Protein AF-A0A0C9ZFB6-F1 (afdb_monomer_lite)

pLDDT: mean 86.96, std 8.24, range [58.97, 97.69]

Sequence (208 aa):
MEKEIDHLQKKQSKKQQLKARTQWATKGETISKYWSKINEKKSPRDIIHRLKIPGTNNFTSKSEQMAEIAKTYHDKIQSVDDALYDEQTQKQVRIEALNEIPESQKLDATPNQMEETLEEKHVLSALMSSKSGSATGIDGLPYELWKHLHTKYKEACEGEKPAFNIIKMLTNVMNGIQLHGVEKDSDFALGWMCPLYKKKDCLLIENY

Foldseek 3Di:
DVVVVVVVVVVVVVVVVVVLVVCCVVPVVPPDPNVCVVPDDDDDDPDLQWAQDPPDNDIDRDPVVVVVSLVVVVVCVVCPCVVPDDPVRVVVVVVVVVVPDDPVRDDPDDPCPVVDQDDLVNLVVCLVPDDAPDQDFPVRDGSVVLVVLCVQQVVCVVVVHDHDHSSVVVSVVVRCCSVPNDDPPDCPPPDDDDQDQDDDDSRYSVRD

Radius of gyration: 25.35 Å; chains: 1; bounding box: 53×65×55 Å

Structure (mmCIF, N/CA/C/O backbone):
data_AF-A0A0C9ZFB6-F1
#
_entry.id   AF-A0A0C9ZFB6-F1
#
loop_
_atom_site.group_PDB
_atom_site.id
_atom_site.type_symbol
_atom_site.label_atom_id
_atom_site.label_alt_id
_atom_site.label_comp_id
_atom_site.label_asym_id
_atom_site.label_entity_id
_atom_site.label_seq_id
_atom_site.pdbx_PDB_ins_code
_atom_site.Cartn_x
_atom_site.Cartn_y
_atom_site.Cartn_z
_atom_site.occupancy
_atom_site.B_iso_or_equiv
_atom_site.auth_seq_id
_atom_site.auth_comp_id
_atom_site.auth_asym_id
_atom_site.auth_atom_id
_atom_site.pdbx_PDB_model_num
ATOM 1 N N . MET A 1 1 ? -24.962 32.135 -16.294 1.00 59.88 1 MET A N 1
ATOM 2 C CA . MET A 1 1 ? -23.960 31.078 -16.041 1.00 59.88 1 MET A CA 1
ATOM 3 C C . MET A 1 1 ? -22.604 31.639 -15.612 1.00 59.88 1 MET A C 1
ATOM 5 O O . MET A 1 1 ? -22.242 31.406 -14.470 1.00 59.88 1 MET A O 1
ATOM 9 N N . GLU A 1 2 ? -21.882 32.435 -16.410 1.00 70.25 2 GLU A N 1
ATOM 10 C CA . GLU A 1 2 ? -20.530 32.920 -16.025 1.00 70.25 2 GLU A CA 1
ATOM 11 C C . GLU A 1 2 ? -20.482 33.755 -14.731 1.00 70.25 2 GLU A C 1
ATOM 13 O O . GLU A 1 2 ? -19.635 33.521 -13.874 1.00 70.25 2 GLU A O 1
ATOM 18 N N . LYS A 1 3 ? -21.434 34.677 -14.530 1.00 80.56 3 LYS A N 1
ATOM 19 C CA . LYS A 1 3 ? -21.510 35.501 -13.303 1.00 80.56 3 LYS A CA 1
ATOM 20 C C . LYS A 1 3 ? -21.769 34.681 -12.033 1.00 80.56 3 LYS A C 1
ATOM 22 O O . LYS A 1 3 ? -21.343 35.060 -10.947 1.00 80.56 3 LYS A O 1
ATOM 27 N N . GLU A 1 4 ? -22.477 33.566 -12.170 1.00 80.12 4 GLU A N 1
ATOM 28 C CA . GLU A 1 4 ? -22.815 32.676 -11.059 1.00 80.12 4 GLU A CA 1
ATOM 29 C C . GLU A 1 4 ? -21.625 31.779 -10.695 1.00 80.12 4 GLU A C 1
ATOM 31 O O . GLU A 1 4 ? -21.310 31.613 -9.517 1.00 80.12 4 GLU A O 1
ATOM 36 N N . ILE A 1 5 ? -20.885 31.312 -11.706 1.00 81.25 5 ILE A N 1
ATOM 37 C CA . ILE A 1 5 ? -19.613 30.599 -11.534 1.00 81.25 5 ILE A CA 1
ATOM 38 C C . ILE A 1 5 ? -18.581 31.499 -10.837 1.00 81.25 5 ILE A C 1
ATOM 40 O O . ILE A 1 5 ? -17.983 31.079 -9.845 1.00 81.25 5 ILE A O 1
ATOM 44 N N . ASP A 1 6 ? -18.425 32.750 -11.279 1.00 88.38 6 ASP A N 1
ATOM 45 C CA . ASP A 1 6 ? -17.493 33.709 -10.665 1.00 88.38 6 ASP A CA 1
ATOM 46 C C . ASP A 1 6 ? -17.872 34.022 -9.202 1.00 88.38 6 ASP A C 1
ATOM 48 O O . ASP A 1 6 ? -17.023 34.070 -8.304 1.00 88.38 6 ASP A O 1
ATOM 52 N N . HIS A 1 7 ? -19.171 34.150 -8.913 1.00 87.38 7 HIS A N 1
ATOM 53 C CA . HIS A 1 7 ? -19.653 34.332 -7.544 1.00 87.38 7 HIS A CA 1
ATOM 54 C C . HIS A 1 7 ? -19.330 33.125 -6.643 1.00 87.38 7 HIS A C 1
ATOM 56 O O . HIS A 1 7 ? -18.831 33.297 -5.522 1.00 87.38 7 HIS A O 1
ATOM 62 N N . LEU A 1 8 ? -19.563 31.902 -7.130 1.00 87.25 8 LEU A N 1
ATOM 63 C CA . LEU A 1 8 ? -19.252 30.672 -6.398 1.00 87.25 8 LEU A CA 1
ATOM 64 C C . LEU A 1 8 ? -17.744 30.514 -6.163 1.00 87.25 8 LEU A C 1
ATOM 66 O O . LEU A 1 8 ? -17.339 30.173 -5.046 1.00 87.25 8 LEU A O 1
ATOM 70 N N . GLN A 1 9 ? -16.909 30.836 -7.152 1.00 85.81 9 GLN A N 1
ATOM 71 C CA . GLN A 1 9 ? -15.449 30.816 -7.021 1.00 85.81 9 GLN A CA 1
ATOM 72 C C . GLN A 1 9 ? -14.956 31.819 -5.971 1.00 85.81 9 GLN A C 1
ATOM 74 O O . GLN A 1 9 ? -14.173 31.458 -5.086 1.00 85.81 9 GLN A O 1
ATOM 79 N N . LYS A 1 10 ? -15.474 33.054 -5.976 1.00 89.19 10 LYS A N 1
ATOM 80 C CA . LYS A 1 10 ? -15.159 34.064 -4.948 1.00 89.19 10 LYS A CA 1
ATOM 81 C C . LYS A 1 10 ? -15.566 33.604 -3.548 1.00 89.19 10 LYS A C 1
ATOM 83 O O . LYS A 1 10 ? -14.806 33.788 -2.592 1.00 89.19 10 LYS A O 1
ATOM 88 N N . LYS A 1 11 ? -16.738 32.976 -3.408 1.00 90.44 11 LYS A N 1
ATOM 89 C CA . LYS A 1 11 ? -17.216 32.429 -2.127 1.00 90.44 11 LYS A CA 1
ATOM 90 C C . LYS A 1 11 ? -16.327 31.284 -1.630 1.00 90.44 11 LYS A C 1
ATOM 92 O O . LYS A 1 11 ? -15.965 31.263 -0.452 1.00 90.44 11 LYS A O 1
ATOM 97 N N . GLN A 1 12 ? -15.937 30.363 -2.512 1.00 86.50 12 GLN A N 1
ATOM 98 C CA . GLN A 1 12 ? -15.013 29.276 -2.177 1.00 86.50 12 GLN A CA 1
ATOM 99 C C . GLN A 1 12 ? -13.632 29.805 -1.773 1.00 86.50 12 GLN A C 1
ATOM 101 O O . GLN A 1 12 ? -13.114 29.388 -0.737 1.00 86.50 12 GLN A O 1
ATOM 106 N N . SER A 1 13 ? -13.081 30.766 -2.519 1.00 84.12 13 SER A N 1
ATOM 107 C CA . SER A 1 13 ? -11.803 31.416 -2.205 1.00 84.12 13 SER A CA 1
ATOM 108 C C . SER A 1 13 ? -11.816 32.047 -0.809 1.00 84.12 13 SER A C 1
ATOM 110 O O . SER A 1 13 ? -10.965 31.728 0.022 1.00 84.12 13 SER A O 1
ATOM 112 N N . LYS A 1 14 ? -12.846 32.842 -0.477 1.00 90.12 14 LYS A N 1
ATOM 113 C CA . LYS A 1 14 ? -12.994 33.432 0.868 1.00 90.12 14 LYS A CA 1
ATOM 114 C C . LYS A 1 14 ? -13.050 32.369 1.968 1.00 90.12 14 LYS A C 1
ATOM 116 O O . LYS A 1 14 ? -12.403 32.519 3.004 1.00 90.12 14 LYS A O 1
ATOM 121 N N . LYS A 1 15 ? -13.781 31.270 1.743 1.00 90.38 15 LYS A N 1
ATOM 122 C CA . LYS A 1 15 ? -13.864 30.150 2.696 1.00 90.38 15 LYS A CA 1
ATOM 123 C C . LYS A 1 15 ? -12.508 29.460 2.884 1.00 90.38 15 LYS A C 1
ATOM 125 O O . LYS A 1 15 ? -12.151 29.124 4.012 1.00 90.38 15 LYS A O 1
ATOM 130 N N . GLN A 1 16 ? -11.748 29.266 1.807 1.00 85.69 16 GLN A N 1
ATOM 131 C CA . GLN A 1 16 ? -10.402 28.689 1.861 1.00 85.69 16 GLN A CA 1
ATOM 132 C C . GLN A 1 16 ? -9.425 29.604 2.607 1.00 85.69 16 GLN A C 1
ATOM 134 O O . GLN A 1 16 ? -8.699 29.126 3.475 1.00 85.69 16 GLN A O 1
ATOM 139 N N . GLN A 1 17 ? -9.458 30.912 2.337 1.00 88.56 17 GLN A N 1
ATOM 140 C CA . GLN A 1 17 ? -8.630 31.902 3.031 1.00 88.56 17 GLN A CA 1
ATOM 141 C C . GLN A 1 17 ? -8.931 31.949 4.530 1.00 88.56 17 GLN A C 1
ATOM 143 O O . GLN A 1 17 ? -8.005 31.930 5.339 1.00 88.56 17 GLN A O 1
ATOM 148 N N . LEU A 1 18 ? -10.213 31.961 4.913 1.00 91.81 18 LEU A N 1
ATOM 149 C CA . LEU A 1 18 ? -10.605 31.933 6.322 1.00 91.81 18 LEU A CA 1
ATOM 150 C C . LEU A 1 18 ? -10.100 30.656 7.003 1.00 91.81 18 LEU A C 1
ATOM 152 O O . LEU A 1 18 ? -9.461 30.733 8.047 1.00 91.81 18 LEU A O 1
ATOM 156 N N . LYS A 1 19 ? -10.303 29.493 6.371 1.00 88.62 19 LYS A N 1
ATOM 157 C CA . LYS A 1 19 ? -9.814 28.207 6.883 1.00 88.62 19 LYS A CA 1
ATOM 158 C C . LYS A 1 19 ? -8.292 28.197 7.046 1.00 88.62 19 LYS A C 1
ATOM 160 O O . LYS A 1 19 ? -7.809 27.714 8.065 1.00 88.62 19 LYS A O 1
ATOM 165 N N . ALA A 1 20 ? -7.548 28.733 6.078 1.00 85.62 20 ALA A N 1
ATOM 166 C CA . ALA A 1 20 ? -6.092 28.833 6.148 1.00 85.62 20 ALA A CA 1
ATOM 167 C C . ALA A 1 20 ? -5.642 29.753 7.293 1.00 85.62 20 ALA A C 1
ATOM 169 O O . ALA A 1 20 ? -4.763 29.377 8.063 1.00 85.62 20 ALA A O 1
ATOM 170 N N . ARG A 1 21 ? -6.289 30.913 7.474 1.00 89.06 21 ARG A N 1
ATOM 171 C CA . ARG A 1 21 ? -6.008 31.821 8.601 1.00 89.06 21 ARG A CA 1
ATOM 172 C C . ARG A 1 21 ? -6.266 31.158 9.947 1.00 89.06 21 ARG A C 1
ATOM 174 O O . ARG A 1 21 ? -5.413 31.234 10.823 1.00 89.06 21 ARG A O 1
ATOM 181 N N . THR A 1 22 ? -7.397 30.470 10.100 1.00 88.94 22 THR A N 1
ATOM 182 C CA . THR A 1 22 ? -7.699 29.725 11.328 1.00 88.94 22 THR A CA 1
ATOM 183 C C . THR A 1 22 ? -6.663 28.628 11.567 1.00 88.94 22 THR A C 1
ATOM 185 O O . THR A 1 22 ? -6.132 28.523 12.664 1.00 88.94 22 THR A O 1
ATOM 188 N N . GLN A 1 23 ? -6.309 27.845 10.542 1.00 86.75 23 GLN A N 1
ATOM 189 C CA . GLN A 1 23 ? -5.286 26.803 10.678 1.00 86.75 23 GLN A CA 1
ATOM 190 C C . GLN A 1 23 ? -3.907 27.373 11.023 1.00 86.75 23 GLN A C 1
ATOM 192 O O . GLN A 1 23 ? -3.211 26.774 11.837 1.00 86.75 23 GLN A O 1
ATOM 197 N N . TRP A 1 24 ? -3.534 28.526 10.465 1.00 86.94 24 TRP A N 1
ATOM 198 C CA . TRP A 1 24 ? -2.310 29.234 10.833 1.00 86.94 24 TRP A CA 1
ATOM 199 C C . TRP A 1 24 ? -2.336 29.703 12.285 1.00 86.94 24 TRP A C 1
ATOM 201 O O . TRP A 1 24 ? -1.422 29.382 13.030 1.00 86.94 24 TRP A O 1
ATOM 211 N N . ALA A 1 25 ? -3.406 30.367 12.719 1.00 89.06 25 ALA A N 1
ATOM 212 C CA . ALA A 1 25 ? -3.528 30.829 14.099 1.00 89.06 25 ALA A CA 1
ATOM 213 C C . ALA A 1 25 ? -3.481 29.673 15.115 1.00 89.06 25 ALA A C 1
ATOM 215 O O . ALA A 1 25 ? -2.906 29.816 16.184 1.00 89.06 25 ALA A O 1
ATOM 216 N N . THR A 1 26 ? -4.067 28.517 14.787 1.00 87.88 26 THR A N 1
ATOM 217 C CA . THR A 1 26 ? -4.110 27.372 15.710 1.00 87.88 26 THR A CA 1
ATOM 218 C C . THR A 1 26 ? -2.862 26.486 15.645 1.00 87.88 26 THR A C 1
ATOM 220 O O . THR A 1 26 ? -2.519 25.853 16.636 1.00 87.88 26 THR A O 1
ATOM 223 N N . LYS A 1 27 ? -2.225 26.347 14.474 1.00 87.06 27 LYS A N 1
ATOM 224 C CA . LYS A 1 27 ? -1.203 25.308 14.215 1.00 87.06 27 LYS A CA 1
ATOM 225 C C . LYS A 1 27 ? 0.075 25.827 13.548 1.00 87.06 27 LYS A C 1
ATOM 227 O O . LYS A 1 27 ? 0.939 25.019 13.214 1.00 87.06 27 LYS A O 1
ATOM 232 N N . GLY A 1 28 ? 0.172 27.132 13.300 1.00 84.25 28 GLY A N 1
ATOM 233 C CA . GLY A 1 28 ? 1.279 27.781 12.590 1.00 84.25 28 GLY A CA 1
ATOM 234 C C . GLY A 1 28 ? 2.527 28.024 13.440 1.00 84.25 28 GLY A C 1
ATOM 235 O O . GLY A 1 28 ? 3.580 28.292 12.881 1.00 84.25 28 GLY A O 1
ATOM 236 N N . GLU A 1 29 ? 2.441 27.883 14.762 1.00 85.9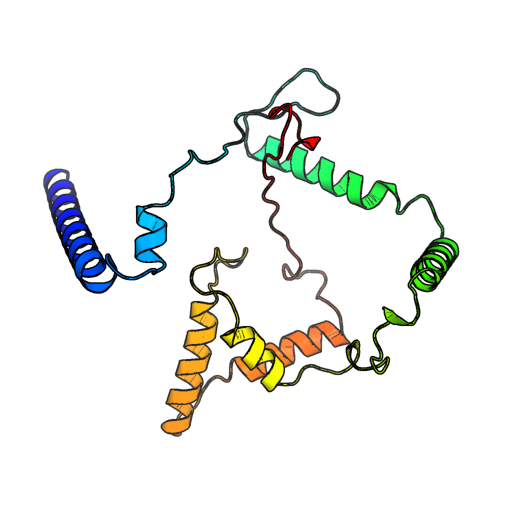4 29 GLU A N 1
ATOM 237 C CA . GLU A 1 29 ? 3.594 28.015 15.674 1.00 85.94 29 GLU A CA 1
ATOM 238 C C . GLU A 1 29 ? 3.977 26.684 16.338 1.00 85.94 29 GLU A C 1
ATOM 240 O O . GLU A 1 29 ? 4.934 26.601 17.100 1.00 85.94 29 GLU A O 1
ATOM 245 N N . THR A 1 30 ? 3.250 25.609 16.030 1.00 83.38 30 THR A N 1
ATOM 246 C CA . THR A 1 30 ? 3.535 24.261 16.528 1.00 83.38 30 THR A CA 1
ATOM 247 C C . THR A 1 30 ? 4.041 23.397 15.385 1.00 83.38 30 THR A C 1
ATOM 249 O O . THR A 1 30 ? 3.479 23.444 14.287 1.00 83.38 30 THR A O 1
ATOM 252 N N . ILE A 1 31 ? 5.043 22.550 15.652 1.00 84.12 31 ILE A N 1
ATOM 253 C CA . ILE A 1 31 ? 5.523 21.521 14.717 1.00 84.12 31 ILE A CA 1
ATOM 254 C C . ILE A 1 31 ? 4.384 20.524 14.464 1.00 84.12 31 ILE A C 1
ATOM 256 O O . ILE A 1 31 ? 4.212 19.518 15.145 1.00 84.12 31 ILE A O 1
ATOM 260 N N . SER A 1 32 ? 3.545 20.857 13.493 1.00 84.75 32 SER A N 1
ATOM 261 C CA . SER A 1 32 ? 2.339 20.131 13.127 1.00 84.75 32 SER A CA 1
ATOM 262 C C . SER A 1 32 ? 2.392 19.768 11.647 1.00 84.75 32 SER A C 1
ATOM 264 O O . SER A 1 32 ? 3.071 20.423 10.858 1.00 84.75 32 SER A O 1
ATOM 266 N N . LYS A 1 33 ? 1.592 18.779 11.222 1.00 79.00 33 LYS A N 1
ATOM 267 C CA . LYS A 1 33 ? 1.448 18.421 9.794 1.00 79.00 33 LYS A CA 1
ATOM 268 C C . LYS A 1 33 ? 1.111 19.635 8.914 1.00 79.00 33 LYS A C 1
ATOM 270 O O . LYS A 1 33 ? 1.464 19.654 7.741 1.00 79.00 33 LYS A O 1
ATOM 275 N N . TYR A 1 34 ? 0.406 20.627 9.464 1.00 83.00 34 TYR A N 1
ATOM 276 C CA . TYR A 1 34 ? 0.090 21.873 8.768 1.00 83.00 34 TYR A CA 1
ATOM 277 C C . TYR A 1 34 ? 1.335 22.751 8.584 1.00 83.00 34 TYR A C 1
ATOM 279 O O . TYR A 1 34 ? 1.624 23.149 7.459 1.00 83.00 34 TYR A O 1
ATOM 287 N N . TRP A 1 35 ? 2.095 22.981 9.658 1.00 87.56 35 TRP A N 1
ATOM 288 C CA . TRP A 1 35 ? 3.344 23.743 9.623 1.00 87.56 35 TRP A CA 1
ATOM 289 C C . TRP A 1 35 ? 4.369 23.124 8.667 1.00 87.56 35 TRP A C 1
ATOM 291 O O . TRP A 1 35 ? 4.888 23.811 7.789 1.00 87.56 35 TRP A O 1
ATOM 301 N N . SER A 1 36 ? 4.584 21.804 8.758 1.00 84.62 36 SER A N 1
ATOM 302 C CA . SER A 1 36 ? 5.494 21.085 7.860 1.00 84.62 36 SER A CA 1
ATOM 303 C C . SER A 1 36 ? 5.090 21.251 6.396 1.00 84.62 36 SER A C 1
ATOM 305 O O . SER A 1 36 ? 5.934 21.597 5.586 1.00 84.62 36 SER A O 1
ATOM 307 N N . LYS A 1 37 ? 3.800 21.105 6.057 1.00 82.94 37 LYS A N 1
ATOM 308 C CA . LYS A 1 37 ? 3.307 21.262 4.675 1.00 82.94 37 LYS A CA 1
ATOM 309 C C . LYS A 1 37 ? 3.469 22.671 4.100 1.00 82.94 37 LYS A C 1
ATOM 311 O O . LYS A 1 37 ? 3.518 22.815 2.881 1.00 82.94 37 LYS A O 1
ATOM 316 N N . ILE A 1 38 ? 3.462 23.708 4.938 1.00 86.38 38 ILE A N 1
ATOM 317 C CA . ILE A 1 38 ? 3.671 25.091 4.482 1.00 86.38 38 ILE A CA 1
ATOM 318 C C . ILE A 1 38 ? 5.139 25.334 4.148 1.00 86.38 38 ILE A C 1
ATOM 320 O O . ILE A 1 38 ? 5.429 25.996 3.155 1.00 86.38 38 ILE A O 1
ATOM 324 N N . ASN A 1 39 ? 6.038 24.782 4.960 1.00 86.19 39 ASN A N 1
ATOM 325 C CA . ASN A 1 39 ? 7.479 24.965 4.807 1.00 86.19 39 ASN A CA 1
ATOM 326 C C . ASN A 1 39 ? 8.128 23.923 3.884 1.00 86.19 39 ASN A C 1
ATOM 328 O O . ASN A 1 39 ? 9.280 24.079 3.486 1.00 86.19 39 ASN A O 1
ATOM 332 N N . GLU A 1 40 ? 7.404 22.862 3.532 1.00 85.62 40 GLU A N 1
ATOM 333 C CA . GLU A 1 40 ? 7.850 21.839 2.595 1.00 85.62 40 GLU A CA 1
ATOM 334 C C . GLU A 1 40 ? 8.059 22.450 1.201 1.00 85.62 40 GLU A C 1
ATOM 336 O O . GLU A 1 40 ? 7.148 23.025 0.594 1.00 85.62 40 GLU A O 1
ATOM 341 N N . LYS A 1 41 ? 9.283 22.323 0.675 1.00 85.50 41 LYS A N 1
ATOM 342 C CA . LYS A 1 41 ? 9.610 22.752 -0.685 1.00 85.50 41 LYS A CA 1
ATOM 343 C C . LYS A 1 41 ? 8.760 21.944 -1.664 1.00 85.50 41 LYS A C 1
ATOM 345 O O . LYS A 1 41 ? 8.928 20.737 -1.788 1.00 85.50 41 LYS A O 1
ATOM 350 N N . LYS A 1 42 ? 7.874 22.619 -2.394 1.00 78.75 42 LYS A N 1
ATOM 351 C CA . LYS A 1 42 ? 7.071 21.985 -3.445 1.00 78.75 42 LYS A CA 1
ATOM 352 C C . LYS A 1 42 ? 7.958 21.722 -4.657 1.00 78.75 42 LYS A C 1
ATOM 354 O O . LYS A 1 42 ? 8.206 22.634 -5.445 1.00 78.75 42 LYS A O 1
ATOM 359 N N . SER A 1 43 ? 8.460 20.500 -4.794 1.00 72.25 43 SER A N 1
ATOM 360 C CA . SER A 1 43 ? 9.016 20.044 -6.065 1.00 72.25 43 SER A CA 1
ATOM 361 C C . SER A 1 43 ? 7.882 19.865 -7.085 1.00 72.25 43 SER A C 1
ATOM 363 O O . SER A 1 43 ? 6.757 19.512 -6.706 1.00 72.25 43 SER A O 1
ATOM 365 N N . PRO A 1 44 ? 8.130 20.141 -8.378 1.00 75.81 44 PRO A N 1
ATOM 366 C CA . PRO A 1 44 ? 7.216 19.705 -9.425 1.00 75.81 44 PRO A CA 1
ATOM 367 C C . PRO A 1 44 ? 7.015 18.188 -9.319 1.00 75.81 44 PRO A C 1
ATOM 369 O O . PRO A 1 44 ? 7.902 17.470 -8.863 1.00 75.81 44 PRO A O 1
ATOM 372 N N . ARG A 1 45 ? 5.827 17.708 -9.700 1.00 69.62 45 ARG A N 1
ATOM 373 C CA . ARG A 1 45 ? 5.579 16.264 -9.751 1.00 69.62 45 ARG A CA 1
ATOM 374 C C . ARG A 1 45 ? 6.529 15.644 -10.770 1.00 69.62 45 ARG A C 1
ATOM 376 O O . ARG A 1 45 ? 6.658 16.182 -11.868 1.00 69.62 45 ARG A O 1
ATOM 383 N N . ASP A 1 46 ? 7.125 14.512 -10.418 1.00 73.31 46 ASP A N 1
ATOM 384 C CA . ASP A 1 46 ? 7.906 13.716 -11.358 1.00 73.31 46 ASP A CA 1
ATOM 385 C C . ASP A 1 46 ? 6.942 13.080 -12.363 1.00 73.31 46 ASP A C 1
ATOM 387 O O . ASP A 1 46 ? 6.226 12.127 -12.058 1.00 73.31 46 ASP A O 1
ATOM 391 N N . ILE A 1 47 ? 6.850 13.681 -13.549 1.00 81.81 47 ILE A N 1
ATOM 392 C CA . ILE A 1 47 ? 6.005 13.199 -14.642 1.00 81.81 47 ILE A CA 1
ATOM 393 C C . ILE A 1 47 ? 6.898 12.463 -15.635 1.00 81.81 47 ILE A C 1
ATOM 395 O O . ILE A 1 47 ? 7.897 13.000 -16.113 1.00 81.81 47 ILE A O 1
ATOM 399 N N . ILE A 1 48 ? 6.504 11.242 -15.990 1.00 87.44 48 ILE A N 1
ATOM 400 C CA . ILE A 1 48 ? 7.132 10.500 -17.083 1.00 87.44 48 ILE A CA 1
ATOM 401 C C . ILE A 1 48 ? 6.611 11.080 -18.397 1.00 87.44 48 ILE A C 1
ATOM 403 O O . ILE A 1 48 ? 5.465 10.856 -18.779 1.00 87.44 48 ILE A O 1
ATOM 407 N N . HIS A 1 49 ? 7.435 11.878 -19.074 1.00 89.50 49 HIS A N 1
ATOM 408 C CA . HIS A 1 49 ? 7.028 12.535 -20.319 1.00 89.50 49 HIS A CA 1
ATOM 409 C C . HIS A 1 49 ? 6.938 11.567 -21.501 1.00 89.50 49 HIS A C 1
ATOM 411 O O . HIS A 1 49 ? 6.070 11.715 -22.362 1.00 89.50 49 HIS A O 1
ATOM 417 N N . ARG A 1 50 ? 7.869 10.615 -21.572 1.00 93.06 50 ARG A N 1
ATOM 418 C CA . ARG A 1 50 ? 7.914 9.561 -22.585 1.00 93.06 50 ARG A CA 1
ATOM 419 C C . ARG A 1 50 ? 8.837 8.439 -22.119 1.00 93.06 50 ARG A C 1
ATOM 421 O O . ARG A 1 50 ? 9.797 8.712 -21.404 1.00 93.06 50 ARG A O 1
ATOM 428 N N . LEU A 1 51 ? 8.606 7.228 -22.607 1.00 94.06 51 LEU A N 1
ATOM 429 C CA . LEU A 1 51 ? 9.496 6.083 -22.417 1.00 94.06 51 LEU A CA 1
ATOM 430 C C . LEU A 1 51 ? 10.016 5.572 -23.758 1.00 94.06 51 LEU A C 1
ATOM 432 O O . LEU A 1 51 ? 9.329 5.652 -24.780 1.00 94.06 51 LEU A O 1
ATOM 436 N N . LYS A 1 52 ? 11.235 5.035 -23.754 1.00 95.44 52 LYS A N 1
ATOM 437 C CA . LYS A 1 52 ? 11.802 4.282 -24.872 1.00 95.44 52 LYS A CA 1
ATOM 438 C C . LYS A 1 52 ? 11.071 2.948 -24.992 1.00 95.44 52 LYS A C 1
ATOM 440 O O . LYS A 1 52 ? 10.903 2.240 -24.002 1.00 95.44 52 LYS A O 1
ATOM 445 N N . ILE A 1 53 ? 10.668 2.596 -26.207 1.00 93.50 53 ILE A N 1
AT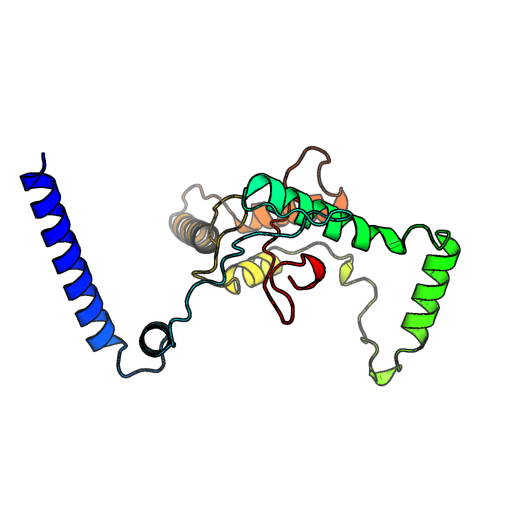OM 446 C CA . ILE A 1 53 ? 10.057 1.296 -26.486 1.00 93.50 53 ILE A CA 1
ATOM 447 C C . ILE A 1 53 ? 11.180 0.243 -26.501 1.00 93.50 53 ILE A C 1
ATOM 449 O O . ILE A 1 53 ? 12.099 0.371 -27.323 1.00 93.50 53 ILE A O 1
ATOM 453 N N . PRO A 1 54 ? 11.134 -0.784 -25.627 1.00 90.88 54 PRO A N 1
ATOM 454 C CA . PRO A 1 54 ? 12.168 -1.814 -25.559 1.00 90.88 54 PRO A CA 1
ATOM 455 C C . PRO A 1 54 ? 12.454 -2.448 -26.928 1.00 90.88 54 PRO A C 1
ATOM 457 O O . PRO A 1 54 ? 11.539 -2.716 -27.702 1.00 90.88 54 PRO A O 1
ATOM 460 N N . GLY A 1 55 ? 13.733 -2.664 -27.249 1.00 88.12 55 GLY A N 1
ATOM 461 C CA . GLY A 1 55 ? 14.156 -3.258 -28.527 1.00 88.12 55 GLY A CA 1
ATOM 462 C C . GLY A 1 55 ? 14.102 -2.325 -29.745 1.00 88.12 55 GLY A C 1
ATOM 463 O O . GLY A 1 55 ? 14.454 -2.746 -30.844 1.00 88.12 55 GLY A O 1
ATOM 464 N N . THR A 1 56 ? 13.714 -1.057 -29.580 1.00 90.94 56 THR A N 1
ATOM 465 C CA . THR A 1 56 ? 13.688 -0.067 -30.671 1.00 90.94 56 THR A CA 1
ATOM 466 C C . THR A 1 56 ? 14.374 1.240 -30.261 1.00 90.94 56 THR A C 1
ATOM 468 O O . THR A 1 56 ? 14.657 1.462 -29.086 1.00 90.94 56 THR A O 1
ATOM 471 N N . ASN A 1 57 ? 14.614 2.140 -31.218 1.00 91.62 57 ASN A N 1
ATOM 472 C CA . ASN A 1 57 ? 15.027 3.525 -30.942 1.00 91.62 57 ASN A CA 1
ATOM 473 C C . ASN A 1 57 ? 13.846 4.510 -30.882 1.00 91.62 57 ASN A C 1
ATOM 475 O O . ASN A 1 57 ? 14.0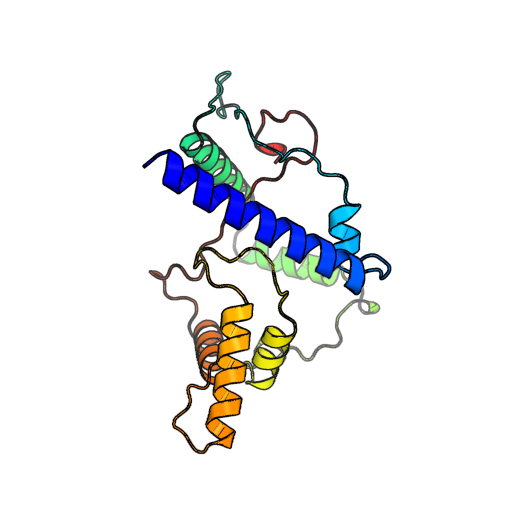55 5.722 -30.848 1.00 91.62 57 ASN A O 1
ATOM 479 N N . ASN A 1 58 ? 12.614 3.999 -30.855 1.00 94.12 58 ASN A N 1
ATOM 480 C CA . ASN A 1 58 ? 11.410 4.815 -30.792 1.00 94.12 58 ASN A CA 1
ATOM 481 C C . ASN A 1 58 ? 10.998 5.095 -29.342 1.00 94.12 58 ASN A C 1
ATOM 483 O O . ASN A 1 58 ? 11.347 4.362 -28.415 1.00 94.12 58 ASN A O 1
ATOM 487 N N . PHE A 1 59 ? 10.210 6.153 -29.164 1.00 95.50 59 PHE A N 1
ATOM 488 C CA . PHE A 1 59 ? 9.672 6.572 -27.874 1.00 95.50 59 PHE A CA 1
ATOM 489 C C . PHE A 1 59 ? 8.153 6.665 -27.943 1.00 95.50 59 PHE A C 1
ATOM 491 O O . PHE A 1 59 ? 7.593 6.986 -28.992 1.00 95.50 59 PHE A O 1
ATOM 498 N N . THR A 1 60 ? 7.494 6.450 -26.810 1.00 94.25 60 THR A N 1
ATOM 499 C CA . THR A 1 60 ? 6.062 6.696 -26.651 1.00 94.25 60 THR A CA 1
ATOM 500 C C . THR A 1 60 ? 5.803 7.672 -25.516 1.00 94.25 60 THR A C 1
ATOM 502 O O . THR A 1 60 ? 6.413 7.581 -24.456 1.00 94.25 60 THR A O 1
ATOM 505 N N . SER A 1 61 ? 4.894 8.614 -25.750 1.00 94.06 61 SER A N 1
ATOM 506 C CA . SER A 1 61 ? 4.326 9.513 -24.739 1.00 94.06 61 SER A CA 1
ATOM 507 C C . SER A 1 61 ? 2.886 9.137 -24.373 1.00 94.06 61 SER A C 1
ATOM 509 O O . SER A 1 61 ? 2.260 9.811 -23.557 1.00 94.06 61 SER A O 1
ATOM 511 N N . LYS A 1 62 ? 2.334 8.072 -24.976 1.00 94.12 62 LYS A N 1
ATOM 512 C CA . LYS A 1 62 ? 0.983 7.591 -24.665 1.00 94.12 62 LYS A CA 1
ATOM 513 C C . LYS A 1 62 ? 1.019 6.837 -23.339 1.00 94.12 62 LYS A C 1
ATOM 515 O O . LYS A 1 62 ? 1.724 5.838 -23.223 1.00 94.12 62 LYS A O 1
ATOM 520 N N . SER A 1 63 ? 0.242 7.292 -22.360 1.00 90.56 63 SER A N 1
ATOM 521 C CA . SER A 1 63 ? 0.228 6.736 -20.999 1.00 90.56 63 SER A CA 1
ATOM 522 C C . SER A 1 63 ? -0.087 5.244 -20.956 1.00 90.56 63 SER A C 1
ATOM 524 O O . SER A 1 63 ? 0.577 4.514 -20.233 1.00 90.56 63 SER A O 1
ATOM 526 N N . GLU A 1 64 ? -1.037 4.782 -21.769 1.00 92.19 64 GLU A N 1
ATOM 527 C CA . GLU A 1 64 ? -1.405 3.361 -21.870 1.00 92.19 64 GLU A CA 1
ATOM 528 C C . GLU A 1 64 ? -0.216 2.499 -22.312 1.00 92.19 64 GLU A C 1
ATOM 530 O O . GLU A 1 64 ? 0.078 1.472 -21.712 1.00 92.19 64 GLU A O 1
ATOM 535 N N . GLN A 1 65 ? 0.533 2.961 -23.316 1.00 93.12 65 GLN A N 1
ATOM 536 C CA . GLN A 1 65 ? 1.711 2.248 -23.808 1.00 93.12 65 GLN A CA 1
ATOM 537 C C . GLN A 1 65 ? 2.865 2.301 -22.806 1.00 93.12 65 GLN A C 1
ATOM 539 O O . GLN A 1 65 ? 3.584 1.321 -22.653 1.00 93.12 65 GLN A O 1
ATOM 544 N N . MET A 1 66 ? 3.043 3.426 -22.107 1.00 92.75 66 MET A N 1
ATOM 545 C CA . MET A 1 66 ? 4.039 3.532 -21.037 1.00 92.75 66 MET A CA 1
ATOM 546 C C . MET A 1 66 ? 3.733 2.573 -19.879 1.00 92.75 66 MET A C 1
ATOM 548 O O . MET A 1 66 ? 4.653 1.944 -19.363 1.00 92.75 66 MET A O 1
ATOM 552 N N . ALA A 1 67 ? 2.458 2.427 -19.508 1.00 91.56 67 ALA A N 1
ATOM 553 C CA . ALA A 1 67 ? 2.026 1.477 -18.487 1.00 91.56 67 ALA A CA 1
ATOM 554 C C . ALA A 1 67 ? 2.283 0.025 -18.916 1.00 91.56 67 ALA A C 1
ATOM 556 O O . ALA A 1 67 ? 2.814 -0.751 -18.127 1.00 91.56 67 ALA A O 1
ATOM 557 N N . GLU A 1 68 ? 1.997 -0.322 -20.174 1.00 92.50 68 GLU A N 1
ATOM 558 C CA . GLU A 1 68 ? 2.269 -1.667 -20.696 1.00 92.50 68 GLU A CA 1
ATOM 559 C C . GLU A 1 68 ? 3.773 -1.980 -20.746 1.00 92.50 68 GLU A C 1
ATOM 561 O O . GLU A 1 68 ? 4.187 -3.087 -20.402 1.00 92.50 68 GLU A O 1
ATOM 566 N N . ILE A 1 69 ? 4.611 -0.996 -21.107 1.00 94.06 69 ILE A N 1
ATOM 567 C CA . ILE A 1 69 ? 6.077 -1.124 -21.054 1.00 94.06 69 ILE A CA 1
ATOM 568 C C . ILE A 1 69 ? 6.540 -1.388 -19.617 1.00 94.06 69 ILE A C 1
ATOM 570 O O . ILE A 1 69 ? 7.351 -2.289 -19.402 1.00 94.06 69 ILE A O 1
ATOM 574 N N . ALA A 1 70 ? 6.027 -0.626 -18.646 1.00 91.94 70 ALA A N 1
ATOM 575 C CA . ALA A 1 70 ? 6.357 -0.797 -17.232 1.00 91.94 70 ALA A CA 1
ATOM 576 C C . ALA A 1 70 ? 5.954 -2.182 -16.720 1.00 91.94 70 ALA A C 1
ATOM 578 O O . ALA A 1 70 ? 6.793 -2.905 -16.183 1.00 91.94 70 ALA A O 1
ATOM 579 N N . LYS A 1 71 ? 4.702 -2.576 -16.966 1.00 90.50 71 LYS A N 1
ATOM 580 C CA . LYS A 1 71 ? 4.175 -3.895 -16.617 1.00 90.50 71 LYS A CA 1
ATOM 581 C C . LYS A 1 71 ? 5.040 -5.008 -17.208 1.00 90.50 71 LYS A C 1
ATOM 583 O O . LYS A 1 71 ? 5.599 -5.799 -16.462 1.00 90.50 71 LYS A O 1
ATOM 588 N N . THR A 1 72 ? 5.231 -5.013 -18.528 1.00 91.31 72 THR A N 1
ATOM 589 C CA . THR A 1 72 ? 5.998 -6.059 -19.226 1.00 91.31 72 THR A CA 1
ATOM 590 C C . THR A 1 72 ? 7.428 -6.167 -18.699 1.00 91.31 72 THR A C 1
ATOM 592 O O . THR A 1 72 ? 7.955 -7.267 -18.543 1.00 91.31 72 THR A O 1
ATOM 595 N N . TYR A 1 73 ? 8.077 -5.030 -18.431 1.00 91.62 73 TYR A N 1
ATOM 596 C CA . TYR A 1 73 ? 9.427 -5.012 -17.877 1.00 91.62 73 TYR A CA 1
ATOM 597 C C . TYR A 1 73 ? 9.475 -5.643 -16.478 1.00 91.62 73 TYR A C 1
ATOM 599 O O . TYR A 1 73 ? 10.310 -6.515 -16.235 1.00 91.62 73 TYR A O 1
ATOM 607 N N . HIS A 1 74 ? 8.574 -5.239 -15.578 1.00 88.56 74 HIS A N 1
ATOM 608 C CA . HIS A 1 74 ? 8.557 -5.730 -14.201 1.00 88.56 74 HIS A CA 1
ATOM 609 C C . HIS A 1 74 ? 8.071 -7.181 -14.078 1.00 88.56 74 HIS A C 1
ATOM 611 O O . HIS A 1 74 ? 8.651 -7.932 -13.298 1.00 88.56 74 HIS A O 1
ATOM 617 N N . ASP A 1 75 ? 7.093 -7.601 -14.881 1.00 87.94 75 ASP A N 1
ATOM 618 C CA . ASP A 1 75 ? 6.660 -9.002 -14.960 1.00 87.94 75 ASP A CA 1
ATOM 619 C C . ASP A 1 75 ? 7.830 -9.885 -15.413 1.00 87.94 75 ASP A C 1
ATOM 621 O O . ASP A 1 75 ? 8.111 -10.924 -14.820 1.00 87.94 75 ASP A O 1
ATOM 625 N N . LYS A 1 76 ? 8.589 -9.433 -16.424 1.00 88.81 76 LYS A N 1
ATOM 626 C CA . LYS A 1 76 ? 9.738 -10.185 -16.930 1.00 88.81 76 LYS A CA 1
ATOM 627 C C . LYS A 1 76 ? 10.793 -10.399 -15.850 1.00 88.81 76 LYS A C 1
ATOM 629 O O . LYS A 1 76 ? 11.238 -11.528 -15.698 1.00 88.81 76 LYS A O 1
ATOM 634 N N . ILE A 1 77 ? 11.210 -9.349 -15.134 1.00 88.06 77 ILE A N 1
ATOM 635 C CA . ILE A 1 77 ? 12.273 -9.473 -14.118 1.00 88.06 77 ILE A CA 1
ATOM 636 C C . ILE A 1 77 ? 11.850 -10.323 -12.916 1.00 88.06 77 ILE A C 1
ATOM 638 O O . ILE A 1 77 ? 12.722 -10.898 -12.277 1.00 88.06 77 ILE A O 1
ATOM 642 N N . GLN A 1 78 ? 10.549 -10.427 -12.623 1.00 83.44 78 GLN A N 1
ATOM 643 C CA . GLN A 1 78 ? 10.054 -11.308 -11.562 1.00 83.44 78 GLN A CA 1
ATOM 644 C C . GLN A 1 78 ? 10.258 -12.789 -11.905 1.00 83.44 78 GLN A C 1
ATOM 646 O O . GLN A 1 78 ? 10.525 -13.574 -11.008 1.00 83.44 78 GLN A O 1
ATOM 651 N N . SER A 1 79 ? 10.203 -13.155 -13.190 1.00 78.12 79 SER A N 1
ATOM 652 C CA . SER A 1 79 ? 10.304 -14.550 -13.647 1.00 78.12 79 SER A CA 1
ATOM 653 C C . SER A 1 79 ? 11.684 -14.958 -14.177 1.00 78.12 79 SER A C 1
ATOM 655 O O . SER A 1 79 ? 11.834 -16.080 -14.660 1.00 78.12 79 SER A O 1
ATOM 657 N N . VAL A 1 80 ? 12.693 -14.073 -14.153 1.00 75.44 80 VAL A N 1
ATOM 658 C CA . VAL A 1 80 ? 14.032 -14.385 -14.703 1.00 75.44 80 VAL A CA 1
ATOM 659 C C . VAL A 1 80 ? 14.688 -15.556 -13.966 1.00 75.44 80 VAL A C 1
ATOM 661 O O . VAL A 1 80 ? 15.302 -16.401 -14.614 1.00 75.44 80 VAL A O 1
ATOM 664 N N . ASP A 1 81 ? 14.517 -15.632 -12.646 1.00 65.81 81 ASP A N 1
ATOM 665 C CA . ASP A 1 81 ? 15.197 -16.629 -11.811 1.00 65.81 81 ASP A CA 1
ATOM 666 C C . ASP A 1 81 ? 14.354 -17.889 -11.549 1.00 65.81 81 ASP A C 1
ATOM 668 O O . ASP A 1 81 ? 14.907 -18.945 -11.237 1.00 65.81 81 ASP A O 1
ATOM 672 N N . ASP A 1 82 ? 13.033 -17.827 -11.757 1.00 62.94 82 ASP A N 1
ATOM 673 C CA . ASP A 1 82 ? 12.117 -18.959 -11.537 1.00 62.94 82 ASP A CA 1
ATOM 674 C C . ASP A 1 82 ? 12.402 -20.143 -12.473 1.00 62.94 82 ASP A C 1
ATOM 676 O O . ASP A 1 82 ? 12.144 -21.295 -12.130 1.00 62.94 82 ASP A O 1
ATOM 680 N N . ALA A 1 83 ? 12.967 -19.876 -13.653 1.00 58.97 83 ALA A N 1
ATOM 681 C CA . ALA A 1 83 ? 13.294 -20.900 -14.643 1.00 58.97 83 ALA A CA 1
ATOM 682 C C . ALA A 1 83 ? 14.641 -21.607 -14.393 1.00 58.97 83 ALA A C 1
ATOM 684 O O . ALA A 1 83 ? 14.955 -22.566 -15.100 1.00 58.97 83 ALA A O 1
ATOM 685 N N . LEU A 1 84 ? 15.460 -21.132 -13.446 1.00 58.97 84 LEU A N 1
ATOM 686 C CA . LEU A 1 84 ? 16.847 -21.591 -13.292 1.00 58.97 84 LEU A CA 1
ATOM 687 C C . LEU A 1 84 ? 17.012 -22.782 -12.339 1.00 58.97 84 LEU A C 1
ATOM 689 O O . LEU A 1 84 ? 18.047 -23.445 -12.389 1.00 58.97 84 LEU A O 1
ATOM 693 N N . TYR A 1 85 ? 16.008 -23.092 -11.515 1.00 64.75 85 TYR A N 1
ATOM 694 C CA . TYR A 1 85 ? 16.109 -24.131 -10.490 1.00 64.75 85 TYR A CA 1
ATOM 695 C C . TYR A 1 85 ? 14.812 -24.928 -10.362 1.00 64.75 85 TYR A C 1
ATOM 697 O O . TYR A 1 85 ? 13.731 -24.347 -10.287 1.00 64.75 85 TYR A O 1
ATOM 705 N N . ASP A 1 86 ? 14.924 -26.255 -10.280 1.00 81.25 86 ASP A N 1
ATOM 706 C CA . ASP A 1 86 ? 13.815 -27.100 -9.841 1.00 81.25 86 ASP A CA 1
ATOM 707 C C . ASP A 1 86 ? 13.439 -26.795 -8.374 1.00 81.25 86 ASP A C 1
ATOM 709 O O . ASP A 1 86 ? 14.225 -26.227 -7.608 1.00 81.25 86 ASP A O 1
ATOM 713 N N . GLU A 1 87 ? 12.226 -27.180 -7.971 1.00 78.12 87 GLU A N 1
ATOM 714 C CA . GLU A 1 87 ? 11.676 -26.891 -6.639 1.00 78.12 87 GLU A CA 1
ATOM 715 C C . GLU A 1 87 ? 12.573 -27.398 -5.491 1.00 78.12 87 GLU A C 1
ATOM 717 O O . GLU A 1 87 ? 12.668 -26.755 -4.440 1.00 78.12 87 GLU A O 1
ATOM 722 N N . GLN A 1 88 ? 13.276 -28.522 -5.683 1.00 82.00 88 GLN A N 1
ATOM 723 C CA . GLN A 1 88 ? 14.172 -29.071 -4.663 1.00 82.00 88 GLN A CA 1
ATOM 724 C C . GLN A 1 88 ? 15.429 -28.218 -4.529 1.00 82.00 88 GLN A C 1
ATOM 726 O O . GLN A 1 88 ? 15.824 -27.889 -3.407 1.00 82.00 88 GLN A O 1
ATOM 731 N N . THR A 1 89 ? 16.015 -27.799 -5.651 1.00 83.06 89 THR A N 1
ATOM 732 C CA . THR A 1 89 ? 17.186 -26.920 -5.648 1.00 83.06 89 THR A CA 1
ATOM 733 C C . THR A 1 89 ? 16.860 -25.557 -5.027 1.00 83.06 89 THR A C 1
ATOM 735 O O . THR A 1 89 ? 17.612 -25.079 -4.176 1.00 83.06 89 THR A O 1
ATOM 738 N N . GLN A 1 90 ? 15.699 -24.966 -5.334 1.00 79.56 90 GLN A N 1
ATOM 739 C CA . GLN A 1 90 ? 15.260 -23.717 -4.688 1.00 79.56 90 GLN A CA 1
ATOM 740 C C . GLN A 1 90 ? 15.115 -23.864 -3.169 1.00 79.56 90 GLN A C 1
ATOM 742 O O . GLN A 1 90 ? 15.523 -22.984 -2.403 1.00 79.56 90 GLN A O 1
ATOM 747 N N . LYS A 1 91 ? 14.531 -24.980 -2.715 1.00 83.06 91 LYS A N 1
ATOM 748 C CA . LYS A 1 91 ? 14.371 -25.266 -1.286 1.00 83.06 91 LYS A CA 1
ATOM 749 C C . LYS A 1 91 ? 15.726 -25.405 -0.593 1.00 83.06 91 LYS A C 1
ATOM 751 O O . LYS A 1 91 ? 15.891 -24.873 0.504 1.00 83.06 91 LYS A O 1
ATOM 756 N N . GLN A 1 92 ? 16.680 -26.074 -1.233 1.00 85.44 92 GLN A N 1
ATOM 757 C CA . GLN A 1 92 ? 18.020 -26.276 -0.692 1.00 85.44 92 GLN A CA 1
ATOM 758 C C . GLN A 1 92 ? 18.785 -24.952 -0.560 1.00 85.44 92 GLN A C 1
ATOM 760 O O . GLN A 1 92 ? 19.257 -24.640 0.531 1.00 85.44 92 GLN A O 1
ATOM 765 N N . VAL A 1 93 ? 18.805 -24.125 -1.612 1.00 85.81 93 VAL A N 1
ATOM 766 C CA . VAL A 1 93 ? 19.446 -22.795 -1.585 1.00 85.81 93 VAL A CA 1
ATOM 767 C C . VAL A 1 93 ? 18.829 -21.905 -0.503 1.00 85.81 93 VAL A C 1
ATOM 769 O O . VAL A 1 93 ? 19.541 -21.201 0.212 1.00 85.81 93 VAL A O 1
ATOM 772 N N . ARG A 1 94 ? 17.502 -21.961 -0.323 1.00 84.75 94 ARG A N 1
ATOM 773 C CA . ARG A 1 94 ? 16.817 -21.223 0.748 1.00 84.75 94 ARG A CA 1
ATOM 774 C C . ARG A 1 94 ? 17.280 -21.672 2.134 1.00 84.75 94 ARG A C 1
ATOM 776 O O . ARG A 1 94 ? 17.515 -20.826 2.990 1.00 84.75 94 ARG A O 1
ATOM 783 N N . ILE A 1 95 ? 17.393 -22.980 2.364 1.00 86.62 95 ILE A N 1
ATOM 784 C CA . ILE A 1 95 ? 17.867 -23.530 3.643 1.00 86.62 95 ILE A CA 1
ATOM 785 C C . ILE A 1 95 ? 19.319 -23.117 3.894 1.00 86.62 95 ILE A C 1
ATOM 787 O O . ILE A 1 95 ? 19.644 -22.689 4.998 1.00 86.62 95 ILE A O 1
ATOM 791 N N . GLU A 1 96 ? 20.177 -23.205 2.880 1.00 90.75 96 GLU A N 1
ATOM 792 C CA . GLU A 1 96 ? 21.582 -22.796 2.971 1.00 90.75 96 GLU A CA 1
ATOM 793 C C . GLU A 1 96 ? 21.713 -21.314 3.331 1.00 90.75 96 GLU A C 1
ATOM 795 O O . GLU A 1 96 ? 22.365 -20.991 4.322 1.00 90.75 96 GLU A O 1
ATOM 800 N N . ALA A 1 97 ? 20.997 -20.432 2.629 1.00 88.88 97 ALA A N 1
ATOM 801 C CA . ALA A 1 97 ? 20.982 -19.001 2.927 1.00 88.88 97 ALA A CA 1
ATOM 802 C C . ALA A 1 97 ? 20.466 -18.692 4.347 1.00 88.88 97 ALA A C 1
ATOM 804 O O . ALA A 1 97 ? 20.992 -17.812 5.026 1.00 88.88 97 ALA A O 1
ATOM 805 N N . LEU A 1 98 ? 19.455 -19.425 4.830 1.00 87.25 98 LEU A N 1
ATOM 806 C CA . LEU A 1 98 ? 18.956 -19.275 6.204 1.00 87.25 98 LEU A CA 1
ATOM 807 C C . LEU A 1 98 ? 19.955 -19.787 7.254 1.00 87.25 98 LEU A C 1
ATOM 809 O O . LEU A 1 98 ? 19.992 -19.262 8.368 1.00 87.25 98 LEU A O 1
ATOM 813 N N . ASN A 1 99 ? 20.770 -20.786 6.915 1.00 89.06 99 ASN A N 1
ATOM 814 C CA . ASN A 1 99 ? 21.795 -21.327 7.807 1.00 89.06 99 ASN A CA 1
ATOM 815 C C . ASN A 1 99 ? 23.007 -20.399 7.962 1.00 89.06 99 ASN A C 1
ATOM 817 O O . ASN A 1 99 ? 23.689 -20.485 8.981 1.00 89.06 99 ASN A O 1
ATOM 821 N N . GLU A 1 100 ? 23.257 -19.499 7.007 1.00 93.06 100 GLU A N 1
ATOM 822 C CA . GLU A 1 100 ? 24.308 -18.477 7.123 1.00 93.06 100 GLU A CA 1
ATOM 823 C C . GLU A 1 100 ? 23.990 -17.399 8.170 1.00 93.06 100 GLU A C 1
ATOM 825 O O . GLU A 1 100 ? 24.892 -16.701 8.639 1.00 93.06 100 GLU A O 1
ATOM 830 N N . ILE A 1 101 ? 22.720 -17.261 8.566 1.00 89.19 101 ILE A N 1
ATOM 831 C CA . ILE A 1 101 ? 22.304 -16.297 9.585 1.00 89.19 101 ILE A CA 1
ATOM 832 C C . ILE A 1 101 ? 22.864 -16.745 10.948 1.00 89.19 101 ILE A C 1
ATOM 834 O O . ILE A 1 101 ? 22.545 -17.847 11.400 1.00 89.19 101 ILE A O 1
ATOM 838 N N . PRO A 1 102 ? 23.660 -15.911 11.646 1.00 91.44 102 PRO A N 1
ATOM 839 C CA . PRO A 1 102 ? 24.177 -16.239 12.971 1.00 91.44 102 PRO A CA 1
ATOM 840 C C . PRO A 1 102 ? 23.056 -16.536 13.972 1.00 91.44 102 PRO A C 1
ATOM 842 O O . PRO A 1 102 ? 22.057 -15.822 14.008 1.00 91.44 102 PRO A O 1
ATOM 845 N N . GLU A 1 103 ? 23.258 -17.517 14.857 1.00 85.88 103 GLU A N 1
ATOM 846 C CA . GLU A 1 103 ? 22.275 -17.889 15.893 1.00 85.88 103 GLU A CA 1
ATOM 847 C C . GLU A 1 103 ? 21.828 -16.698 16.755 1.00 85.88 103 GLU A C 1
ATOM 849 O O . GLU A 1 103 ? 20.658 -16.583 17.094 1.00 85.88 103 GLU A O 1
ATOM 854 N N . SER A 1 104 ? 22.723 -15.747 17.044 1.00 87.56 104 SER A N 1
ATOM 855 C CA . SER A 1 104 ? 22.398 -14.534 17.811 1.00 87.56 104 SER A CA 1
ATOM 856 C C . SER A 1 104 ? 21.437 -13.569 17.104 1.00 87.56 104 SER A C 1
ATOM 858 O O . SER A 1 104 ? 20.911 -12.660 17.743 1.00 87.56 104 SER A O 1
ATOM 860 N N . GLN A 1 105 ? 21.241 -13.731 15.793 1.00 84.25 105 GLN A N 1
ATOM 861 C CA . GLN A 1 105 ? 20.308 -12.954 14.975 1.00 84.25 105 GLN A CA 1
ATOM 862 C C . GLN A 1 105 ? 19.045 -13.742 14.621 1.00 84.25 105 GLN A C 1
ATOM 864 O O . GLN A 1 105 ? 18.099 -13.156 14.088 1.00 84.25 105 GLN A O 1
ATOM 869 N N . LYS A 1 106 ? 19.012 -15.050 14.901 1.00 83.44 106 LYS A N 1
ATOM 870 C CA . LYS A 1 106 ? 17.807 -15.851 14.706 1.00 83.44 106 LYS A CA 1
ATOM 871 C C . LYS A 1 106 ? 16.777 -15.453 15.756 1.00 83.44 106 LYS A C 1
ATOM 873 O O . LYS A 1 106 ? 17.090 -15.237 16.924 1.00 83.44 106 LYS A O 1
ATOM 878 N N . LEU A 1 107 ? 15.535 -15.308 15.309 1.00 75.81 107 LEU A N 1
ATOM 879 C CA . LEU A 1 107 ? 14.422 -15.039 16.204 1.00 75.81 107 LEU A CA 1
ATOM 880 C C . LEU A 1 107 ? 14.185 -16.280 17.063 1.00 75.81 107 LEU A C 1
ATOM 882 O O . LEU A 1 107 ? 13.967 -17.363 16.527 1.00 75.81 107 LEU A O 1
ATOM 886 N N . ASP A 1 108 ? 14.155 -16.097 18.379 1.00 72.44 108 ASP A N 1
ATOM 887 C CA . ASP A 1 108 ? 13.718 -17.112 19.343 1.00 72.44 108 ASP A CA 1
ATOM 888 C C . ASP A 1 108 ? 12.176 -17.174 19.360 1.00 72.44 108 ASP A C 1
ATOM 890 O O . ASP A 1 108 ? 11.509 -16.958 20.372 1.00 72.44 108 ASP A O 1
ATOM 894 N N . ALA A 1 109 ? 11.590 -17.313 18.170 1.00 64.12 109 ALA A N 1
ATOM 895 C CA . ALA A 1 109 ? 10.153 -17.370 17.970 1.00 64.12 109 ALA A CA 1
ATOM 896 C C . ALA A 1 109 ? 9.713 -18.832 17.963 1.00 64.12 109 ALA A C 1
ATOM 898 O O . ALA A 1 109 ? 10.310 -19.675 17.289 1.00 64.12 109 ALA A O 1
ATOM 899 N N . THR A 1 110 ? 8.633 -19.140 18.681 1.00 62.19 110 THR A N 1
ATOM 900 C CA . THR A 1 110 ? 7.979 -20.438 18.539 1.00 62.19 110 THR A CA 1
ATOM 901 C C . THR A 1 110 ? 7.527 -20.599 17.081 1.00 62.19 110 THR A C 1
ATOM 903 O O . THR A 1 110 ? 6.859 -19.698 16.564 1.00 62.19 110 THR A O 1
ATOM 906 N N . PRO A 1 111 ? 7.846 -21.726 16.410 1.00 60.91 111 PRO A N 1
ATOM 907 C CA . PRO A 1 111 ? 7.609 -21.910 14.971 1.00 60.91 111 PRO A CA 1
ATOM 908 C C . PRO A 1 111 ? 6.174 -21.620 14.506 1.00 60.91 111 PRO A C 1
ATOM 910 O O . PRO A 1 111 ? 5.955 -21.261 13.355 1.00 60.91 111 PRO A O 1
ATOM 913 N N . ASN A 1 112 ? 5.200 -21.722 15.412 1.00 62.31 112 ASN A N 1
ATOM 914 C CA . ASN A 1 112 ? 3.780 -21.707 15.082 1.00 62.31 112 ASN A CA 1
ATOM 915 C C . ASN A 1 112 ? 3.122 -20.320 15.164 1.00 62.31 112 ASN A C 1
ATOM 917 O O . ASN A 1 112 ? 1.964 -20.193 14.781 1.00 62.31 112 ASN A O 1
ATOM 921 N N . GLN A 1 113 ? 3.815 -19.265 15.618 1.00 66.50 113 GLN A N 1
ATOM 922 C CA . GLN A 1 113 ? 3.181 -17.940 15.768 1.00 66.50 113 GLN A CA 1
ATOM 923 C C . GLN A 1 113 ? 2.662 -17.359 14.443 1.00 66.50 113 GLN A C 1
ATOM 925 O O . GLN A 1 113 ? 1.709 -16.586 14.445 1.00 66.50 113 GLN A O 1
ATOM 930 N N . MET A 1 114 ? 3.270 -17.728 13.311 1.00 68.06 114 MET A N 1
ATOM 931 C CA . MET A 1 114 ? 2.803 -17.320 11.979 1.00 68.06 114 MET A CA 1
ATOM 932 C C . MET A 1 114 ? 1.636 -18.167 11.450 1.00 68.06 114 MET A C 1
ATOM 934 O O . MET A 1 114 ? 0.969 -17.743 10.510 1.00 68.06 114 MET A O 1
ATOM 938 N N . GLU A 1 115 ? 1.382 -19.341 12.033 1.00 77.81 115 GLU A N 1
ATOM 939 C CA . GLU A 1 115 ? 0.286 -20.235 11.633 1.00 77.81 115 GLU A CA 1
ATOM 940 C C . GLU A 1 115 ? -0.999 -19.978 12.433 1.00 77.81 115 GLU A C 1
ATOM 942 O O . GLU A 1 115 ? -2.086 -20.378 12.012 1.00 77.81 115 GLU A O 1
ATOM 947 N N . GLU A 1 116 ? -0.897 -19.283 13.568 1.00 85.44 116 GLU A N 1
ATOM 948 C CA . GLU A 1 116 ? -2.042 -18.927 14.399 1.00 85.44 116 GLU A CA 1
ATOM 949 C C . GLU A 1 116 ? -3.019 -18.001 13.654 1.00 85.44 116 GLU A C 1
ATOM 951 O O . GLU A 1 116 ? -2.641 -17.073 12.935 1.00 85.44 116 GLU A O 1
ATOM 956 N N . THR A 1 117 ? -4.317 -18.253 13.833 1.00 89.38 117 THR A N 1
ATOM 957 C CA . THR A 1 117 ? -5.371 -17.399 13.276 1.00 89.38 117 THR A CA 1
ATOM 958 C C . THR A 1 117 ? -5.399 -16.046 13.974 1.00 89.38 117 THR A C 1
ATOM 960 O O . THR A 1 117 ? -5.200 -15.948 15.187 1.00 89.38 117 THR A O 1
ATOM 963 N N . LEU A 1 118 ? -5.748 -14.997 13.235 1.00 93.25 118 LEU A N 1
ATOM 964 C CA . LEU A 1 118 ? -5.868 -13.657 13.788 1.00 93.25 118 LEU A CA 1
ATOM 965 C C . LEU A 1 118 ? -7.040 -13.556 14.772 1.00 93.25 118 LEU A C 1
ATOM 967 O O . LEU A 1 118 ? -8.164 -13.971 14.489 1.00 93.25 118 LEU A O 1
ATOM 971 N N . GLU A 1 119 ? -6.779 -12.915 15.909 1.00 95.38 119 GLU A N 1
ATOM 972 C CA . GLU A 1 119 ? -7.794 -12.477 16.858 1.00 95.38 119 GLU A CA 1
ATOM 973 C C . GLU A 1 119 ? -8.299 -11.061 16.528 1.00 95.38 119 GLU A C 1
ATOM 975 O O . GLU A 1 119 ? -7.562 -10.222 15.999 1.00 95.38 119 GLU A O 1
ATOM 980 N N . GLU A 1 120 ? -9.524 -10.736 16.959 1.00 96.50 120 GLU A N 1
ATOM 981 C CA . GLU A 1 120 ? -10.124 -9.401 16.783 1.00 96.50 120 GLU A CA 1
ATOM 982 C C . GLU A 1 120 ? -9.234 -8.270 17.338 1.00 96.50 120 GLU A C 1
ATOM 984 O O . GLU A 1 120 ? -9.174 -7.177 16.766 1.00 96.50 120 GLU A O 1
ATOM 989 N N . LYS A 1 121 ? -8.482 -8.527 18.421 1.00 96.12 121 LYS A N 1
ATOM 990 C CA . LYS A 1 121 ? -7.552 -7.552 19.017 1.00 96.12 121 LYS A CA 1
ATOM 991 C C . LYS A 1 121 ? -6.408 -7.173 18.067 1.00 96.12 121 LYS A C 1
ATOM 993 O O . LYS A 1 121 ? -5.991 -6.013 18.053 1.00 96.12 121 LYS A O 1
ATOM 998 N N . HIS A 1 122 ? -5.929 -8.120 17.255 1.00 94.75 122 HIS A N 1
ATOM 999 C CA . HIS A 1 122 ? -4.858 -7.887 16.284 1.00 94.75 122 HIS A CA 1
ATOM 1000 C C . HIS A 1 122 ? -5.358 -6.975 15.162 1.00 94.75 122 HIS A C 1
ATOM 1002 O O . HIS A 1 122 ? -4.726 -5.962 14.853 1.00 94.75 122 HIS A O 1
ATOM 1008 N N . VAL A 1 123 ? -6.547 -7.271 14.629 1.00 96.25 123 VAL A N 1
ATOM 1009 C CA . VAL A 1 123 ? -7.193 -6.471 13.579 1.00 96.25 123 VAL A CA 1
ATOM 1010 C C . VAL A 1 123 ? -7.522 -5.065 14.077 1.00 96.25 123 VAL A C 1
ATOM 1012 O O . VAL A 1 123 ? -7.261 -4.083 13.380 1.00 96.25 123 VAL A O 1
ATOM 1015 N N . LEU A 1 124 ? -8.035 -4.938 15.303 1.00 96.88 124 LEU A N 1
ATOM 1016 C CA . LEU A 1 124 ? -8.304 -3.636 15.910 1.00 96.88 124 LEU A CA 1
ATOM 1017 C C . LEU A 1 124 ? -7.023 -2.805 16.063 1.00 96.88 124 LEU A C 1
ATOM 1019 O O . LEU A 1 124 ? -7.008 -1.629 15.694 1.00 96.88 124 LEU A O 1
ATOM 1023 N N . SER A 1 125 ? -5.950 -3.411 16.576 1.00 96.56 125 SER A N 1
ATOM 1024 C CA . SER A 1 125 ? -4.653 -2.744 16.730 1.00 96.56 125 SER A CA 1
ATOM 1025 C C . SER A 1 125 ? -4.111 -2.244 15.386 1.00 96.56 125 SER A C 1
ATOM 1027 O O . SER A 1 125 ? -3.727 -1.074 15.260 1.00 96.56 125 SER A O 1
ATOM 1029 N N . ALA A 1 126 ? -4.163 -3.090 14.353 1.00 95.62 126 ALA A N 1
ATOM 1030 C CA . ALA A 1 126 ? -3.739 -2.739 13.002 1.00 95.62 126 ALA A CA 1
ATOM 1031 C C . ALA A 1 126 ? -4.580 -1.593 12.414 1.00 95.62 126 ALA A C 1
ATOM 1033 O O . ALA A 1 126 ? -4.032 -0.613 11.895 1.00 95.62 126 ALA A O 1
ATOM 1034 N N . LEU A 1 127 ? -5.909 -1.657 12.558 1.00 95.12 127 LEU A N 1
ATOM 1035 C CA . LEU A 1 127 ? -6.810 -0.613 12.072 1.00 95.12 127 LEU A CA 1
ATOM 1036 C C . LEU A 1 127 ? -6.518 0.734 12.742 1.00 95.12 127 LEU A C 1
ATOM 1038 O O . LEU A 1 127 ? -6.416 1.757 12.063 1.00 95.12 127 LEU A O 1
ATOM 1042 N N . MET A 1 128 ? -6.347 0.753 14.064 1.00 94.19 128 MET A N 1
ATOM 1043 C CA . MET A 1 128 ? -6.083 1.995 14.796 1.00 94.19 128 MET A CA 1
ATOM 1044 C C . MET A 1 128 ? -4.709 2.585 14.461 1.00 94.19 128 MET A C 1
ATOM 1046 O O . MET A 1 128 ? -4.591 3.808 14.328 1.00 94.19 128 MET A O 1
ATOM 1050 N N . SER A 1 129 ? -3.718 1.724 14.222 1.00 94.38 129 SER A N 1
ATOM 1051 C CA . SER A 1 129 ? -2.357 2.104 13.820 1.00 94.38 129 SER A CA 1
ATOM 1052 C C . SER A 1 129 ? -2.249 2.546 12.355 1.00 94.38 129 SER A C 1
ATOM 1054 O O . SER A 1 129 ? -1.270 3.186 11.970 1.00 94.38 129 SER A O 1
ATOM 1056 N N . SER A 1 130 ? -3.258 2.256 11.527 1.00 92.69 130 SER A N 1
ATOM 1057 C CA . SER A 1 130 ? -3.256 2.601 10.102 1.00 92.69 130 SER A CA 1
ATOM 1058 C C . SER A 1 130 ? -3.187 4.117 9.876 1.00 92.69 130 SER A C 1
ATOM 1060 O O . SER A 1 130 ? -3.817 4.911 10.584 1.00 92.69 130 SER A O 1
ATOM 1062 N N . LYS A 1 131 ? -2.419 4.553 8.873 1.00 89.56 131 LYS A N 1
ATOM 1063 C CA . LYS A 1 131 ? -2.115 5.974 8.649 1.00 89.56 131 LYS A CA 1
ATOM 1064 C C . LYS A 1 131 ? -3.313 6.738 8.082 1.00 89.56 131 LYS A C 1
ATOM 1066 O O . LYS A 1 131 ? -3.767 6.472 6.980 1.00 89.56 131 LYS A O 1
ATOM 1071 N N . SER A 1 132 ? -3.748 7.775 8.791 1.00 88.38 132 SER A N 1
ATOM 1072 C CA . SER A 1 132 ? -4.780 8.690 8.298 1.00 88.38 132 SER A CA 1
ATOM 1073 C C . SER A 1 132 ? -4.240 9.701 7.271 1.00 88.38 132 SER A C 1
ATOM 1075 O O . SER A 1 132 ? -3.160 10.294 7.428 1.00 88.38 132 SER A O 1
ATOM 1077 N N . GLY A 1 133 ? -5.021 9.935 6.220 1.00 84.19 133 GLY A N 1
ATOM 1078 C CA . GLY A 1 133 ? -4.735 10.845 5.118 1.00 84.19 133 GLY A CA 1
ATOM 1079 C C . GLY A 1 133 ? -3.619 10.352 4.202 1.00 84.19 133 GLY A C 1
ATOM 1080 O O . GLY A 1 133 ? -2.843 11.184 3.717 1.00 84.19 133 GLY A O 1
ATOM 1081 N N . SER A 1 134 ? -3.489 9.033 4.043 1.00 85.06 134 SER A N 1
ATOM 1082 C CA . SER A 1 134 ? -2.723 8.400 2.965 1.00 85.06 134 SER A CA 1
ATOM 1083 C C . SER A 1 134 ? -3.549 8.334 1.676 1.00 85.06 134 SER A C 1
ATOM 1085 O O . SER A 1 134 ? -4.753 8.583 1.689 1.00 85.06 134 SER A O 1
ATOM 1087 N N . ALA A 1 135 ? -2.894 8.013 0.559 1.00 83.94 135 ALA A N 1
ATOM 1088 C CA . ALA A 1 135 ? -3.609 7.620 -0.650 1.00 83.94 135 ALA A CA 1
ATOM 1089 C C . ALA A 1 135 ? -4.426 6.345 -0.376 1.00 83.94 135 ALA A C 1
ATOM 1091 O O . ALA A 1 135 ? -4.020 5.515 0.443 1.00 83.94 135 ALA A O 1
ATOM 1092 N N . THR A 1 136 ? -5.583 6.238 -1.022 1.00 88.81 136 THR A N 1
ATOM 1093 C CA . THR A 1 136 ? -6.444 5.053 -0.976 1.00 88.81 136 THR A CA 1
ATOM 1094 C C . THR A 1 136 ? -5.884 3.953 -1.868 1.00 88.81 136 THR A C 1
ATOM 1096 O O . THR A 1 136 ? -5.101 4.239 -2.779 1.00 88.81 136 THR A O 1
ATOM 1099 N N . GLY A 1 137 ? -6.300 2.712 -1.616 1.00 84.75 137 GLY A N 1
ATOM 1100 C CA . GLY A 1 137 ? -6.061 1.610 -2.541 1.00 84.75 137 GLY A CA 1
ATOM 1101 C C . GLY A 1 137 ? -6.869 1.758 -3.833 1.00 84.75 137 GLY A C 1
ATOM 1102 O O . GLY A 1 137 ? -7.518 2.781 -4.078 1.00 84.75 137 GLY A O 1
ATOM 1103 N N . ILE A 1 138 ? -6.835 0.705 -4.650 1.00 84.81 138 ILE A N 1
ATOM 1104 C CA . ILE A 1 138 ? -7.582 0.604 -5.914 1.00 84.81 138 ILE A CA 1
ATOM 1105 C C . ILE A 1 138 ? -9.104 0.675 -5.721 1.00 84.81 138 ILE A C 1
ATOM 1107 O O . ILE A 1 138 ? -9.821 1.112 -6.614 1.00 84.81 138 ILE A O 1
ATOM 1111 N N . ASP A 1 139 ? -9.582 0.308 -4.533 1.00 86.94 139 ASP A N 1
ATOM 1112 C CA . ASP A 1 139 ? -10.984 0.371 -4.117 1.00 86.94 139 ASP A CA 1
ATOM 1113 C C . ASP A 1 139 ? -11.458 1.801 -3.797 1.00 86.94 139 ASP A C 1
ATOM 1115 O O . ASP A 1 139 ? -12.654 2.050 -3.639 1.00 86.94 139 ASP A O 1
ATOM 1119 N N . GLY A 1 140 ? -10.531 2.757 -3.684 1.00 90.06 140 GLY A N 1
ATOM 1120 C CA . GLY A 1 140 ? -10.834 4.133 -3.306 1.00 90.06 140 GLY A CA 1
ATOM 1121 C C . GLY A 1 140 ? -11.255 4.305 -1.843 1.00 90.06 140 GLY A C 1
ATOM 1122 O O . GLY A 1 140 ? -11.703 5.395 -1.475 1.00 90.06 140 GLY A O 1
ATOM 1123 N N . LEU A 1 141 ? -11.117 3.279 -0.994 1.00 91.38 141 LEU A N 1
ATOM 1124 C CA . LEU A 1 141 ? -11.587 3.319 0.390 1.00 91.38 141 LEU A CA 1
ATOM 1125 C C . LEU A 1 141 ? -10.466 3.775 1.341 1.00 91.38 141 LEU A C 1
ATOM 1127 O O . LEU A 1 141 ? -9.417 3.136 1.442 1.00 91.38 141 LEU A O 1
ATOM 1131 N N . PRO A 1 142 ? -10.643 4.892 2.067 1.00 94.19 142 PRO A N 1
ATOM 1132 C CA . PRO A 1 142 ? -9.634 5.381 3.000 1.00 94.19 142 PRO A CA 1
ATOM 1133 C C . PRO A 1 142 ? -9.703 4.663 4.353 1.00 94.19 142 PRO A C 1
ATOM 1135 O O . PRO A 1 142 ? -10.772 4.252 4.803 1.00 94.19 142 PRO A O 1
ATOM 1138 N N . TYR A 1 143 ? -8.583 4.617 5.082 1.00 93.75 143 TYR A N 1
ATOM 1139 C CA . TYR A 1 143 ? -8.545 4.075 6.449 1.00 93.75 143 TYR A CA 1
ATOM 1140 C C . TYR A 1 143 ? -9.524 4.771 7.404 1.00 93.75 143 TYR A C 1
ATOM 1142 O O . TYR A 1 143 ? -10.036 4.157 8.339 1.00 93.75 143 TYR A O 1
ATOM 1150 N N . GLU A 1 144 ? -9.816 6.050 7.172 1.00 94.81 144 GLU A N 1
ATOM 1151 C CA . GLU A 1 144 ? -10.809 6.820 7.917 1.00 94.81 144 GLU A CA 1
ATO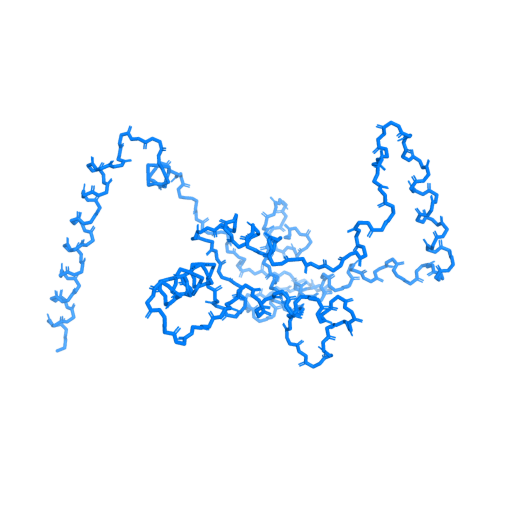M 1152 C C . GLU A 1 144 ? -12.207 6.214 7.851 1.00 94.81 144 GLU A C 1
ATOM 1154 O O . GLU A 1 144 ? -12.923 6.279 8.848 1.00 94.81 144 GLU A O 1
ATOM 1159 N N . LEU A 1 145 ? -12.587 5.621 6.716 1.00 95.38 145 LEU A N 1
ATOM 1160 C CA . LEU A 1 145 ? -13.882 4.964 6.577 1.00 95.38 145 LEU A CA 1
ATOM 1161 C C . LEU A 1 145 ? -13.983 3.799 7.563 1.00 95.38 145 LEU A C 1
ATOM 1163 O O . LEU A 1 145 ? -14.912 3.738 8.364 1.00 95.38 145 LEU A O 1
ATOM 1167 N N . TRP A 1 146 ? -12.985 2.920 7.553 1.00 95.19 146 TRP A N 1
ATOM 1168 C CA . TRP A 1 146 ? -12.934 1.740 8.412 1.00 95.19 146 TRP A CA 1
ATOM 1169 C C . TRP A 1 146 ? -12.887 2.109 9.898 1.00 95.19 146 TRP A C 1
ATOM 1171 O O . TRP A 1 146 ? -13.636 1.554 10.705 1.00 95.19 146 TRP A O 1
ATOM 1181 N N . LYS A 1 147 ? -12.078 3.114 10.262 1.00 96.25 147 LYS A N 1
ATOM 1182 C CA . LYS A 1 147 ? -12.047 3.662 11.628 1.00 96.25 147 LYS A CA 1
ATOM 1183 C C . LYS A 1 147 ? -13.408 4.229 12.037 1.00 96.25 147 LYS A C 1
ATOM 1185 O O . LYS A 1 147 ? -13.861 3.976 13.150 1.00 96.25 147 LYS A O 1
ATOM 1190 N N . HIS A 1 148 ? -14.076 4.954 11.140 1.00 95.56 148 HIS A N 1
ATOM 1191 C CA . HIS A 1 148 ? -15.388 5.535 11.412 1.00 95.56 148 HIS A CA 1
ATOM 1192 C C . HIS A 1 148 ? -16.468 4.468 11.615 1.00 95.56 148 HIS A C 1
ATOM 1194 O O . HIS A 1 148 ? -17.263 4.585 12.546 1.00 95.56 148 HIS A O 1
ATOM 1200 N N . LEU A 1 149 ? -16.470 3.402 10.806 1.00 96.25 149 LEU A N 1
ATOM 1201 C CA . LEU A 1 149 ? -17.370 2.259 10.993 1.00 96.25 149 LEU A CA 1
ATOM 1202 C C . LEU A 1 149 ? -17.167 1.604 12.365 1.00 96.25 149 LEU A C 1
ATOM 1204 O O . L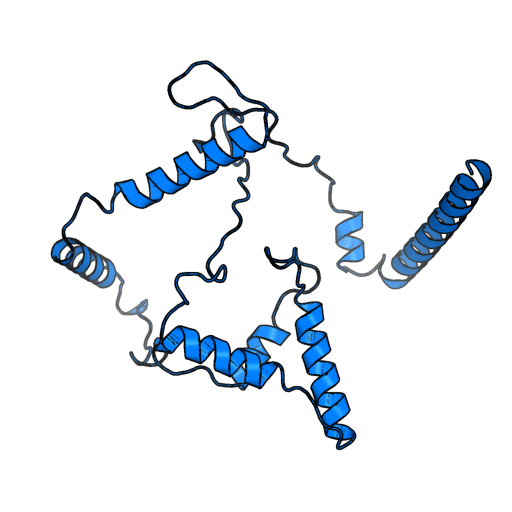EU A 1 149 ? -18.143 1.286 13.040 1.00 96.25 149 LEU A O 1
ATOM 1208 N N . HIS A 1 150 ? -15.918 1.469 12.818 1.00 96.31 150 HIS A N 1
ATOM 1209 C CA . HIS A 1 150 ? -15.633 0.949 14.155 1.00 96.31 150 HIS A CA 1
ATOM 1210 C C . HIS A 1 150 ? -16.145 1.879 15.267 1.00 96.31 150 HIS A C 1
ATOM 1212 O O . HIS A 1 150 ? -16.726 1.409 16.246 1.00 96.31 150 HIS A O 1
ATOM 1218 N N . THR A 1 151 ? -15.990 3.197 15.115 1.00 95.31 151 THR A N 1
ATOM 1219 C CA . THR A 1 151 ? -16.572 4.171 16.053 1.00 95.31 151 THR A CA 1
ATOM 1220 C C . THR A 1 151 ? -18.096 4.054 16.098 1.00 95.31 151 THR A C 1
ATOM 1222 O O . THR A 1 151 ? -18.665 3.967 17.182 1.00 95.31 151 THR A O 1
ATOM 1225 N N . LYS A 1 152 ? -18.754 3.970 14.935 1.00 95.06 152 LYS A N 1
ATOM 1226 C CA . LYS A 1 152 ? -20.214 3.816 14.837 1.00 95.06 152 LYS A CA 1
ATOM 1227 C C . LYS A 1 152 ? -20.715 2.526 15.475 1.00 95.06 152 LYS A C 1
ATOM 1229 O O . LYS A 1 152 ? -21.759 2.536 16.117 1.00 95.06 152 LYS A O 1
ATOM 1234 N N . TYR A 1 153 ? -19.961 1.440 15.330 1.00 95.25 153 TYR A N 1
ATOM 1235 C CA . TYR A 1 153 ? -20.242 0.185 16.016 1.00 95.25 153 TYR A CA 1
ATOM 1236 C C . TYR A 1 153 ? -20.251 0.363 17.540 1.00 95.25 153 TYR A C 1
ATOM 1238 O O . TYR A 1 153 ? -21.227 -0.017 18.181 1.00 95.25 153 TYR A O 1
ATOM 1246 N N . LYS A 1 154 ? -19.225 1.008 18.114 1.00 94.31 154 LYS A N 1
ATOM 1247 C CA . LYS A 1 154 ? -19.162 1.265 19.565 1.00 94.31 154 LYS A CA 1
ATOM 1248 C C . LYS A 1 154 ? -20.322 2.130 20.063 1.00 94.31 154 LYS A C 1
ATOM 1250 O O . LYS A 1 154 ? -20.980 1.748 21.024 1.00 94.31 154 LYS A O 1
ATOM 1255 N N . GLU A 1 155 ? -20.614 3.233 19.371 1.00 93.38 155 GLU A N 1
ATOM 1256 C CA . GLU A 1 155 ? -21.740 4.123 19.704 1.00 93.38 155 GLU A CA 1
ATOM 1257 C C . GLU A 1 155 ? -23.090 3.380 19.688 1.00 93.38 155 GLU A C 1
ATOM 1259 O O . GLU A 1 155 ? -23.965 3.632 20.514 1.00 93.38 155 GLU A O 1
ATOM 1264 N N . ALA A 1 156 ? -23.282 2.456 18.742 1.00 91.75 156 ALA A N 1
ATOM 1265 C CA . ALA A 1 156 ? -24.514 1.682 18.637 1.00 91.75 156 ALA A CA 1
ATOM 1266 C C . ALA A 1 156 ? -24.639 0.610 19.734 1.00 91.75 156 ALA A C 1
ATOM 1268 O O . ALA A 1 156 ? -25.746 0.394 20.230 1.00 91.75 156 ALA A O 1
ATOM 1269 N N . CYS A 1 157 ? -23.526 -0.008 20.147 1.00 90.56 157 CYS A N 1
ATOM 1270 C CA . CYS A 1 157 ? -23.497 -0.942 21.275 1.00 90.56 157 CYS A CA 1
ATOM 1271 C C . CYS A 1 157 ? -23.877 -0.265 22.599 1.00 90.56 157 CYS A C 1
ATOM 1273 O O . CYS A 1 157 ? -24.608 -0.855 23.386 1.00 90.56 157 CYS A O 1
ATOM 1275 N N . GLU A 1 158 ? -23.433 0.975 22.824 1.00 87.38 158 GLU A N 1
ATOM 1276 C CA . GLU A 1 158 ? -23.808 1.761 24.012 1.00 87.38 158 GLU A CA 1
ATOM 1277 C C . GLU A 1 158 ? -25.310 2.085 24.056 1.00 87.38 158 GLU A C 1
ATOM 1279 O O . GLU A 1 158 ? -25.883 2.241 25.129 1.00 87.38 158 GLU A O 1
ATOM 1284 N N . GLY A 1 159 ? -25.957 2.170 22.891 1.00 81.31 159 GLY A N 1
ATOM 1285 C CA . GLY A 1 159 ? -27.387 2.445 22.765 1.00 81.31 159 GLY A CA 1
ATOM 1286 C C . GLY A 1 159 ? -28.281 1.211 22.618 1.00 81.31 159 GLY A C 1
ATOM 1287 O O . GLY A 1 159 ? -29.434 1.394 22.229 1.00 81.31 159 GLY A O 1
ATOM 1288 N N . GLU A 1 160 ? -27.759 -0.005 22.832 1.00 83.56 160 GLU A N 1
ATOM 1289 C CA . GLU A 1 160 ? -28.459 -1.295 22.639 1.00 83.56 160 GLU A CA 1
ATOM 1290 C C . GLU A 1 160 ? -29.111 -1.462 21.249 1.00 83.56 160 GLU A C 1
ATOM 1292 O O . GLU A 1 160 ? -30.112 -2.159 21.070 1.00 83.56 160 GLU A O 1
ATOM 1297 N N . LYS A 1 161 ? -28.547 -0.815 20.223 1.00 87.38 161 LYS A N 1
ATOM 1298 C CA . LYS A 1 161 ? -29.056 -0.895 18.848 1.00 87.38 161 LYS A CA 1
ATOM 1299 C C . LYS A 1 161 ? -28.369 -2.023 18.080 1.00 87.38 161 LYS A C 1
ATOM 1301 O O . LYS A 1 161 ? -27.196 -2.305 18.327 1.00 87.38 161 LYS A O 1
ATOM 1306 N N . PRO A 1 162 ? -29.044 -2.615 17.077 1.00 89.31 162 PRO A N 1
ATOM 1307 C CA . PRO A 1 162 ? -28.375 -3.474 16.109 1.00 89.31 162 PRO A CA 1
ATOM 1308 C C . PRO A 1 162 ? -27.184 -2.735 15.487 1.00 89.31 162 PRO A C 1
ATOM 1310 O O . PRO A 1 162 ? -27.332 -1.622 14.979 1.00 89.31 162 PRO A O 1
ATOM 1313 N N . ALA A 1 163 ? -26.003 -3.349 15.548 1.00 92.31 163 ALA A N 1
ATOM 1314 C CA . ALA A 1 163 ? -24.747 -2.723 15.160 1.00 92.31 163 ALA A CA 1
ATOM 1315 C C . ALA A 1 163 ? -23.913 -3.661 14.282 1.00 92.31 163 ALA A C 1
ATOM 1317 O O . ALA A 1 163 ? -23.859 -4.870 14.504 1.00 92.31 163 ALA A O 1
ATOM 1318 N N . PHE A 1 164 ? -23.229 -3.093 13.290 1.00 94.62 164 PHE A N 1
ATOM 1319 C CA . PHE A 1 164 ? -22.347 -3.840 12.400 1.00 94.62 164 PHE A CA 1
ATOM 1320 C C . PHE A 1 164 ? -20.919 -3.887 12.958 1.00 94.62 164 PHE A C 1
ATOM 1322 O O . PHE A 1 164 ? -20.234 -2.865 12.996 1.00 94.62 164 PHE A O 1
ATOM 1329 N N . ASN A 1 165 ? -20.457 -5.069 13.379 1.00 95.56 165 ASN A N 1
ATOM 1330 C CA . ASN A 1 165 ? -19.100 -5.246 13.900 1.00 95.56 165 ASN A CA 1
ATOM 1331 C C . ASN A 1 165 ? -18.083 -5.410 12.759 1.00 95.56 165 ASN A C 1
ATOM 1333 O O . ASN A 1 165 ? -17.799 -6.521 12.304 1.00 95.56 165 ASN A O 1
ATOM 1337 N N . ILE A 1 166 ? -17.498 -4.288 12.334 1.00 96.56 166 ILE A N 1
ATOM 1338 C CA . ILE A 1 166 ? -16.474 -4.270 11.283 1.00 96.56 166 ILE A CA 1
ATOM 1339 C C . ILE A 1 166 ? -15.213 -5.069 11.652 1.00 96.56 166 ILE A C 1
ATOM 1341 O O . ILE A 1 166 ? -14.619 -5.694 10.780 1.00 96.56 166 ILE A O 1
ATOM 1345 N N . ILE A 1 167 ? -14.814 -5.101 12.929 1.00 97.69 167 ILE A N 1
ATOM 1346 C CA . ILE A 1 167 ? -13.604 -5.819 13.364 1.00 97.69 167 ILE A CA 1
ATOM 1347 C C . ILE A 1 167 ? -13.803 -7.321 13.209 1.00 97.69 167 ILE A C 1
ATOM 1349 O O . ILE A 1 167 ? -12.952 -7.999 12.633 1.00 97.69 167 ILE A O 1
ATOM 1353 N N . LYS A 1 168 ? -14.957 -7.828 13.645 1.00 97.12 168 LYS A N 1
ATOM 1354 C CA . LYS A 1 168 ? -15.313 -9.239 13.489 1.00 97.12 168 LYS A CA 1
ATOM 1355 C C . LYS A 1 168 ? -15.411 -9.638 12.018 1.00 97.12 168 LYS A C 1
ATOM 1357 O O . LYS A 1 168 ? -14.890 -10.681 11.638 1.00 97.12 168 LYS A O 1
ATOM 1362 N N . MET A 1 169 ? -16.019 -8.793 11.180 1.00 97.38 169 MET A N 1
ATOM 1363 C CA . MET A 1 169 ? -16.069 -9.033 9.734 1.00 97.38 169 MET A CA 1
ATOM 1364 C C . MET A 1 169 ? -14.659 -9.134 9.133 1.00 97.38 169 MET A C 1
ATOM 1366 O O . MET A 1 169 ? -14.359 -10.121 8.470 1.00 97.38 169 MET A O 1
ATOM 1370 N N . LEU A 1 170 ? -13.788 -8.151 9.390 1.00 96.00 170 LEU A N 1
ATOM 1371 C CA . LEU A 1 170 ? -12.416 -8.152 8.872 1.00 96.00 170 LEU A CA 1
ATOM 1372 C C . LEU A 1 170 ? -11.619 -9.362 9.374 1.00 96.00 170 LEU A C 1
ATOM 1374 O O . LEU A 1 170 ? -10.908 -9.986 8.596 1.00 96.00 170 LEU A O 1
ATOM 1378 N N . THR A 1 171 ? -11.782 -9.734 10.644 1.00 97.38 171 THR A N 1
ATOM 1379 C CA . THR A 1 171 ? -11.126 -10.914 11.232 1.00 97.38 171 THR A CA 1
ATOM 1380 C C . THR A 1 171 ? -11.545 -12.193 10.510 1.00 97.38 171 THR A C 1
ATOM 1382 O O . THR A 1 171 ? -10.693 -12.983 10.112 1.00 97.38 171 THR A O 1
ATOM 1385 N N . ASN A 1 172 ? -12.846 -12.363 10.260 1.00 96.69 172 ASN A N 1
ATOM 1386 C CA . ASN A 1 172 ? -13.363 -13.518 9.531 1.00 96.69 172 ASN A CA 1
ATOM 1387 C C . ASN A 1 172 ? -12.844 -13.574 8.089 1.00 96.69 172 ASN A C 1
ATOM 1389 O O . ASN A 1 172 ? -12.473 -14.647 7.625 1.00 96.69 172 ASN A O 1
ATOM 1393 N N . VAL A 1 173 ? -12.798 -12.433 7.393 1.00 94.56 173 VAL A N 1
ATOM 1394 C CA . VAL A 1 173 ? -12.283 -12.361 6.017 1.00 94.56 173 VAL A CA 1
ATOM 1395 C C . VAL A 1 173 ? -10.802 -12.737 5.973 1.00 94.56 173 VAL A C 1
ATOM 1397 O O . VAL A 1 173 ? -10.421 -13.596 5.184 1.00 94.56 173 VAL A O 1
ATOM 1400 N N . MET A 1 174 ? -9.976 -12.154 6.846 1.00 94.00 174 MET A N 1
ATOM 1401 C CA . MET A 1 174 ? -8.534 -12.426 6.863 1.00 94.00 174 MET A CA 1
ATOM 1402 C C . MET A 1 174 ? -8.226 -13.882 7.224 1.00 94.00 174 MET A C 1
ATOM 1404 O O . MET A 1 174 ? -7.407 -14.508 6.559 1.00 94.00 174 MET A O 1
ATOM 1408 N N . ASN A 1 175 ? -8.920 -14.445 8.218 1.00 9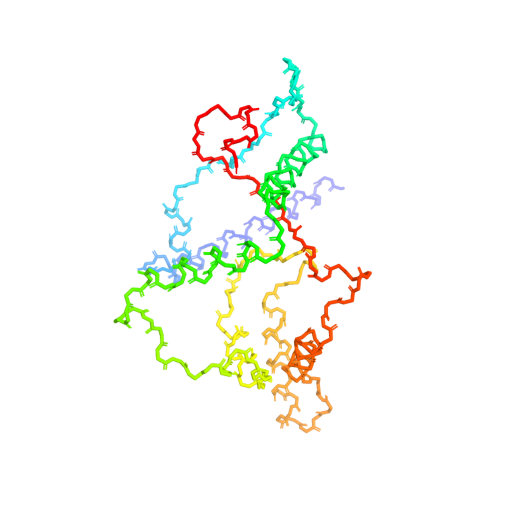5.19 175 ASN A N 1
ATOM 1409 C CA . ASN A 1 175 ? -8.762 -15.857 8.573 1.00 95.19 175 ASN A CA 1
ATOM 1410 C C . ASN A 1 175 ? -9.259 -16.783 7.454 1.00 95.19 175 ASN A C 1
ATOM 1412 O O . ASN A 1 175 ? -8.642 -17.810 7.196 1.00 95.19 175 ASN A O 1
ATOM 1416 N N . GLY A 1 176 ? -10.334 -16.411 6.752 1.00 94.62 176 GLY A N 1
ATOM 1417 C CA . GLY A 1 176 ? -10.793 -17.137 5.569 1.00 94.62 176 GLY A CA 1
ATOM 1418 C C . GLY A 1 176 ? -9.723 -17.185 4.477 1.00 94.62 176 GLY A C 1
ATOM 1419 O O . GLY A 1 176 ? -9.431 -18.260 3.961 1.00 94.62 176 GLY A O 1
ATOM 1420 N N . ILE A 1 177 ? -9.083 -16.047 4.191 1.00 93.00 177 ILE A N 1
ATOM 1421 C CA . ILE A 1 177 ? -7.982 -15.959 3.220 1.00 93.00 177 ILE A CA 1
ATOM 1422 C C . ILE A 1 177 ? -6.766 -16.771 3.682 1.00 93.00 177 ILE A C 1
ATOM 1424 O O . ILE A 1 177 ? -6.161 -17.473 2.879 1.00 93.00 177 ILE A O 1
ATOM 1428 N N . GLN A 1 178 ? -6.411 -16.717 4.967 1.00 91.44 178 GLN A N 1
ATOM 1429 C CA . GLN A 1 178 ? -5.292 -17.488 5.518 1.00 91.44 178 GLN A CA 1
ATOM 1430 C C . GLN A 1 178 ? -5.513 -19.003 5.384 1.00 91.44 178 GLN A C 1
ATOM 1432 O O . GLN A 1 178 ? -4.578 -19.731 5.065 1.00 91.44 178 GLN A O 1
ATOM 1437 N N . LEU A 1 179 ? -6.743 -19.476 5.606 1.00 91.75 179 LEU A N 1
ATOM 1438 C CA . LEU A 1 179 ? -7.071 -20.906 5.598 1.00 91.75 179 LEU A CA 1
ATOM 1439 C C . LEU A 1 179 ? -7.349 -21.467 4.199 1.00 91.75 179 LEU A C 1
ATOM 1441 O O . LEU A 1 179 ? -7.089 -22.644 3.950 1.00 91.75 179 LEU A O 1
ATOM 1445 N N . HIS A 1 180 ? -7.909 -20.659 3.300 1.00 93.38 180 HIS A N 1
ATOM 1446 C CA . HIS A 1 180 ? -8.411 -21.129 2.003 1.00 93.38 180 HIS A CA 1
ATOM 1447 C C . HIS A 1 180 ? -7.720 -20.480 0.800 1.00 93.38 180 HIS A C 1
ATOM 1449 O O . HIS A 1 180 ? -7.950 -20.895 -0.335 1.00 93.38 180 HIS A O 1
ATOM 1455 N N . GLY A 1 181 ? -6.851 -19.498 1.036 1.00 91.06 181 GLY A N 1
ATOM 1456 C CA . GLY A 1 181 ? -6.266 -18.672 -0.009 1.00 91.06 181 GLY A CA 1
ATOM 1457 C C . GLY A 1 181 ? -7.219 -17.584 -0.504 1.00 91.06 181 GLY A C 1
ATOM 1458 O O . GLY A 1 181 ? -8.309 -17.362 0.023 1.00 91.06 181 GLY A O 1
ATOM 1459 N N . VAL A 1 182 ? -6.767 -16.869 -1.529 1.00 92.38 182 VAL A N 1
ATOM 1460 C CA . VAL A 1 182 ? -7.546 -15.829 -2.207 1.00 92.38 182 VAL A CA 1
ATOM 1461 C C . VAL A 1 182 ? -8.368 -16.470 -3.326 1.00 92.38 182 VAL A C 1
ATOM 1463 O O . VAL A 1 182 ? -7.866 -17.324 -4.057 1.00 92.38 182 VAL A O 1
ATOM 1466 N N . GLU A 1 183 ? -9.622 -16.046 -3.473 1.00 90.56 183 GLU A N 1
ATOM 1467 C CA . GLU A 1 183 ? -10.490 -16.478 -4.571 1.00 90.56 183 GLU A CA 1
ATOM 1468 C C . GLU A 1 183 ? -9.875 -16.086 -5.924 1.00 90.56 183 GLU A C 1
ATOM 1470 O O . GLU A 1 183 ? -9.458 -14.938 -6.105 1.00 90.56 183 GLU A O 1
ATOM 1475 N N . LYS A 1 184 ? -9.824 -17.026 -6.879 1.00 88.50 184 LYS A N 1
ATOM 1476 C CA . LYS A 1 184 ? -9.050 -16.865 -8.128 1.00 88.50 184 LYS A CA 1
ATOM 1477 C C . LYS A 1 184 ? -9.562 -15.736 -9.014 1.00 88.50 184 LYS A C 1
ATOM 1479 O O . LYS A 1 184 ? -8.765 -15.071 -9.666 1.00 88.50 184 LYS A O 1
ATOM 1484 N N . ASP A 1 185 ? -10.872 -15.528 -9.001 1.00 89.00 185 ASP A N 1
ATOM 1485 C CA . ASP A 1 185 ? -11.545 -14.499 -9.795 1.00 89.00 185 ASP A CA 1
ATOM 1486 C C . ASP A 1 185 ? -11.700 -13.178 -9.023 1.00 89.00 185 ASP A C 1
ATOM 1488 O O . ASP A 1 185 ? -12.392 -12.267 -9.478 1.00 89.00 185 ASP A O 1
ATOM 1492 N N . SER A 1 186 ? -11.102 -13.069 -7.830 1.00 88.62 186 SER A N 1
ATOM 1493 C CA . SER A 1 186 ? -11.169 -11.844 -7.039 1.00 88.62 186 SER A CA 1
ATOM 1494 C C . SER A 1 186 ? -10.027 -10.887 -7.349 1.00 88.62 186 SER A C 1
ATOM 1496 O O . SER A 1 186 ? -8.865 -11.266 -7.483 1.00 88.62 186 SER A O 1
ATOM 1498 N N . ASP A 1 187 ? -10.361 -9.603 -7.307 1.00 86.69 187 ASP A N 1
ATOM 1499 C CA . ASP A 1 187 ? -9.406 -8.510 -7.452 1.00 86.69 187 ASP A CA 1
ATOM 1500 C C . ASP A 1 187 ? -8.620 -8.215 -6.156 1.00 86.69 187 ASP A C 1
ATOM 1502 O O . ASP A 1 187 ? -7.937 -7.197 -6.048 1.00 86.69 187 ASP A O 1
ATOM 1506 N N . PHE A 1 188 ? -8.708 -9.082 -5.139 1.00 85.12 188 PHE A N 1
ATOM 1507 C CA . PHE A 1 188 ? -8.134 -8.835 -3.811 1.00 85.12 188 PHE A CA 1
ATOM 1508 C C . PHE A 1 188 ? -6.611 -8.643 -3.848 1.00 85.12 188 PHE A C 1
ATOM 1510 O O . PHE A 1 188 ? -6.072 -7.803 -3.131 1.00 85.12 188 PHE A O 1
ATOM 1517 N N . ALA A 1 189 ? -5.921 -9.410 -4.696 1.00 82.81 189 ALA A N 1
ATOM 1518 C CA . ALA A 1 189 ? -4.470 -9.351 -4.852 1.00 82.81 189 ALA A CA 1
ATOM 1519 C C . ALA A 1 189 ? -4.014 -8.376 -5.953 1.00 82.81 189 ALA A C 1
ATOM 1521 O O . ALA A 1 189 ? -2.827 -8.346 -6.287 1.00 82.81 189 ALA A O 1
ATOM 1522 N N . LEU A 1 190 ? -4.922 -7.577 -6.531 1.00 83.56 190 LEU A N 1
ATOM 1523 C CA . LEU A 1 190 ? -4.529 -6.583 -7.525 1.00 83.56 190 LEU A CA 1
ATOM 1524 C C . LEU A 1 190 ? -3.663 -5.492 -6.885 1.00 83.56 190 LEU A C 1
ATOM 1526 O O . LEU A 1 190 ? -4.050 -4.813 -5.933 1.00 83.56 190 LEU A O 1
ATOM 1530 N N . GLY A 1 191 ? -2.477 -5.299 -7.456 1.00 78.50 191 GLY A N 1
ATOM 1531 C CA . GLY A 1 191 ? -1.559 -4.227 -7.097 1.00 78.50 191 GLY A CA 1
ATOM 1532 C C . GLY A 1 191 ? -1.650 -3.045 -8.060 1.00 78.50 191 GLY A C 1
ATOM 1533 O O . GLY A 1 191 ? -1.950 -3.199 -9.242 1.00 78.50 191 GLY A O 1
ATOM 1534 N N . TRP A 1 192 ? -1.326 -1.851 -7.563 1.00 78.31 192 TRP A N 1
ATOM 1535 C CA . TRP A 1 192 ? -1.077 -0.680 -8.402 1.00 78.31 192 TRP A CA 1
ATOM 1536 C C . TRP A 1 192 ? 0.430 -0.445 -8.519 1.00 78.31 192 TRP A C 1
ATOM 1538 O O . TRP A 1 192 ? 1.115 -0.275 -7.509 1.00 78.31 192 TRP A O 1
ATOM 1548 N N . MET A 1 193 ? 0.945 -0.361 -9.745 1.00 80.81 193 MET A N 1
ATOM 1549 C CA . MET A 1 193 ? 2.338 0.005 -9.996 1.00 80.81 193 MET A CA 1
ATOM 1550 C C . MET A 1 193 ? 2.474 1.521 -10.165 1.00 80.81 193 MET A C 1
ATOM 1552 O O . MET A 1 193 ? 1.796 2.135 -10.988 1.00 80.81 193 MET A O 1
ATOM 1556 N N . CYS A 1 194 ? 3.355 2.136 -9.378 1.00 81.62 194 CYS A N 1
ATOM 1557 C CA . CYS A 1 194 ? 3.674 3.560 -9.473 1.00 81.62 194 CYS A CA 1
ATOM 1558 C C . CYS A 1 194 ? 5.191 3.714 -9.649 1.00 81.62 194 CYS A C 1
ATOM 1560 O O . CYS A 1 194 ? 5.895 3.814 -8.642 1.00 81.62 194 CYS A O 1
ATOM 1562 N N . PRO A 1 195 ? 5.705 3.669 -10.893 1.00 83.19 195 PRO A N 1
ATOM 1563 C CA . PRO A 1 195 ? 7.139 3.766 -11.149 1.00 83.19 195 PRO A CA 1
ATOM 1564 C C . PRO A 1 195 ? 7.680 5.119 -10.668 1.00 83.19 195 PRO A C 1
ATOM 1566 O O . PRO A 1 195 ? 7.090 6.166 -10.961 1.00 83.19 195 PRO A O 1
ATOM 1569 N N . LEU A 1 196 ? 8.785 5.109 -9.920 1.00 84.25 196 LEU A N 1
ATOM 1570 C CA . LEU A 1 196 ? 9.354 6.308 -9.301 1.00 84.25 196 LEU A CA 1
ATOM 1571 C C . LEU A 1 196 ? 10.762 6.525 -9.832 1.00 84.25 196 LEU A C 1
ATOM 1573 O O . LEU A 1 196 ? 11.667 5.742 -9.561 1.00 84.25 196 LEU A O 1
ATOM 1577 N N . TYR A 1 197 ? 10.967 7.639 -10.536 1.00 85.81 197 TYR A N 1
ATOM 1578 C CA . TYR A 1 197 ? 12.283 7.958 -11.073 1.00 85.81 197 TYR A CA 1
ATOM 1579 C C . TYR A 1 197 ? 13.316 8.025 -9.948 1.00 85.81 197 TYR A C 1
ATOM 1581 O O . TYR A 1 197 ? 13.218 8.850 -9.035 1.00 85.81 197 TYR A O 1
ATOM 1589 N N . LYS A 1 198 ? 14.333 7.165 -10.029 1.00 81.00 198 LYS A N 1
ATOM 1590 C CA . LYS A 1 198 ? 15.408 7.140 -9.040 1.00 81.00 198 LYS A CA 1
ATOM 1591 C C . LYS A 1 198 ? 16.564 8.026 -9.492 1.00 81.00 198 LYS A C 1
ATOM 1593 O O . LYS A 1 198 ? 16.845 9.030 -8.838 1.00 81.00 198 LYS A O 1
ATOM 1598 N N . LYS A 1 199 ? 17.268 7.631 -10.567 1.00 77.81 199 LYS A N 1
ATOM 1599 C CA . LYS A 1 199 ? 18.469 8.286 -11.143 1.00 77.81 199 LYS A CA 1
ATOM 1600 C C . LYS A 1 199 ? 18.700 7.810 -12.593 1.00 77.81 199 LYS A C 1
ATOM 1602 O O . LYS A 1 199 ? 18.224 6.740 -12.940 1.00 77.81 199 LYS A O 1
ATOM 1607 N N . LYS A 1 200 ? 19.555 8.512 -13.357 1.00 87.38 200 LYS A N 1
ATOM 1608 C CA . LYS A 1 200 ? 20.016 8.209 -14.741 1.00 87.38 200 LYS A CA 1
ATOM 1609 C C . LYS A 1 200 ? 19.032 8.637 -15.845 1.00 87.38 200 LYS A C 1
ATOM 1611 O O . LYS A 1 200 ? 18.396 9.673 -15.719 1.00 87.38 200 LYS A O 1
ATOM 1616 N N . ASP A 1 201 ? 19.001 7.945 -16.983 1.00 87.44 201 ASP A N 1
ATOM 1617 C CA . ASP A 1 201 ? 18.184 8.351 -18.127 1.00 87.44 201 ASP A CA 1
ATOM 1618 C C . ASP A 1 201 ? 16.697 8.111 -17.825 1.00 87.44 201 ASP A C 1
ATOM 1620 O O . ASP A 1 201 ? 16.251 6.967 -17.714 1.00 87.44 201 ASP A O 1
ATOM 1624 N N . CYS A 1 202 ? 15.934 9.200 -17.709 1.00 87.62 202 CYS A N 1
ATOM 1625 C CA . CYS A 1 202 ? 14.494 9.191 -17.453 1.00 87.62 202 CYS A CA 1
ATOM 1626 C C . CYS A 1 202 ? 13.661 8.685 -18.643 1.00 87.62 202 CYS A C 1
ATOM 1628 O O . CYS A 1 202 ? 12.438 8.632 -18.573 1.00 87.62 202 CYS A O 1
ATOM 1630 N N . LEU A 1 203 ? 14.292 8.317 -19.756 1.00 91.12 203 LEU A N 1
ATOM 1631 C CA . LEU A 1 203 ? 13.611 7.696 -20.886 1.00 91.12 203 LEU A CA 1
ATOM 1632 C C . LEU A 1 203 ? 13.592 6.166 -20.791 1.00 91.12 203 LEU A C 1
ATOM 1634 O O . LEU A 1 203 ? 12.880 5.528 -21.566 1.00 91.12 203 LEU A O 1
ATOM 1638 N N . LEU A 1 204 ? 14.365 5.565 -19.882 1.00 90.62 204 LEU A N 1
ATOM 1639 C CA . LEU A 1 204 ? 14.485 4.112 -19.751 1.00 90.62 204 LEU A CA 1
ATOM 1640 C C . LEU A 1 204 ? 13.691 3.606 -18.547 1.00 90.62 204 LEU A C 1
ATOM 1642 O O . LEU A 1 204 ? 13.877 4.092 -17.435 1.00 90.62 204 LEU A O 1
ATOM 1646 N N . ILE A 1 205 ? 12.849 2.592 -18.768 1.00 91.44 205 ILE A N 1
ATOM 1647 C CA . ILE A 1 205 ? 11.990 2.020 -17.721 1.00 91.44 205 ILE A CA 1
ATOM 1648 C C . ILE A 1 205 ? 12.784 1.406 -16.558 1.00 91.44 205 ILE A C 1
ATOM 1650 O O . ILE A 1 205 ? 12.347 1.484 -15.423 1.00 91.44 205 ILE A O 1
ATOM 1654 N N . GLU A 1 206 ? 13.993 0.900 -16.807 1.00 90.06 206 GLU A N 1
ATOM 1655 C CA . GLU A 1 206 ? 14.894 0.343 -15.783 1.00 90.06 206 GLU A CA 1
ATOM 1656 C C . GLU A 1 206 ? 15.352 1.350 -14.707 1.00 90.06 206 GLU A C 1
ATOM 1658 O O . GLU A 1 206 ? 15.920 0.953 -13.690 1.00 90.06 206 GLU A O 1
ATOM 1663 N N . ASN A 1 207 ? 15.141 2.651 -14.941 1.00 89.50 207 ASN A N 1
ATOM 1664 C CA . ASN A 1 207 ? 15.521 3.737 -14.031 1.00 89.50 207 ASN A CA 1
ATOM 1665 C C . ASN A 1 207 ? 14.346 4.264 -13.177 1.00 89.50 207 ASN A C 1
ATOM 1667 O O . ASN A 1 207 ? 14.510 5.269 -12.466 1.00 89.50 207 ASN A O 1
ATOM 1671 N N . TYR A 1 208 ? 13.192 3.596 -13.256 1.00 86.81 208 TYR A N 1
ATOM 1672 C CA . TYR A 1 208 ? 11.971 3.849 -12.486 1.00 86.81 208 TYR A CA 1
ATOM 1673 C C . TYR A 1 208 ? 11.634 2.683 -11.550 1.00 86.81 208 TYR A C 1
ATOM 1675 O O . TYR A 1 208 ? 10.864 2.933 -10.592 1.00 86.81 208 TYR A O 1
#

Organism: NCBI:txid930992

Secondary structure (DSSP, 8-state):
-HHHHHHHHHHHHHHHHHHHHHHHHHHSSS--HHHHHHHS--PPP-----EEPTTSS-EE--HHHHHHHHHHHHHHHHSTTTTSS-HHHHHHHHHHHHHTS-GGGS----TTTTTSPPPHHHHHHHHHHSPTTPPP-TT---HHHHHHHHHHHHHHHHTT-----HHHHHHHHHHHHHHH---TT-GGGPPPP-----SS-TTSGGG-